Protein AF-A0A6J4QLB3-F1 (afdb_monomer_lite)

Sequence (224 aa):
MISFQRIGSVSNAHVGSDFERAAQEVFASQGLRLVRGFSLPIGIGEKKQGHRFDLGSASAEVIVECKSHKWTTDGYVPSAKMTVWNEAMYYFAMAPEDYRKILFVLRDYSDKKGETLAEYYIRTHDHLVPDEVEIWEYDEDAGEATIWKKAVSENSLKKALEVASRLPEEEQDAVAEWLLAELAAEEDWERRFAGTQDALSVLAREASEEHQRGETKELKPESL

Organism: NCBI:txid349277

Radius of gyration: 26.47 Å; chains: 1; bounding box: 52×64×68 Å

Secondary structure (DSSP, 8-state):
------TT-S-HHHHHHHHHHHHHHHHHHTT---EEEEEEEE-STT--EEEEEEEEETTTTEEEEEE-----TTS---HHHHHHHHHHHHHHHHS-TTSEEEEEEE--EETTTTEEHHHHHHHHHGGGS-TTEEEEEEETTTTEEEEEE------HHHHHHHHHTTS-HHHHHHHHHHHHHHHHHHHHHHHHHHTTHHHHHHHHHHHHHHHHTT------GGG-

Foldseek 3Di:
DDDDAPPPDPGPVVVQLVQLVLVQVQCVVVVHHKDAQDWDFFDDPPDTDTDTARIDDPVQLEGEHEEADEQDPVRDQPVVSLVVVLVLLVRVVRGDPSHQAEYEYEFYDDPVVRGTNVRVSCVVPVVSHQLRYWYWYAYPVVSHIDTPDHRPPCPVVVVVVVVLVPDPPVSNVVVVVVVVVVVVVVVVVVVVVVVCPVVVVVVVVVVVVCVVVVVDDDDDVVVD

pLDDT: mean 86.91, std 13.16, range [32.31, 98.69]

Structure (mmCIF, N/CA/C/O backbone):
data_AF-A0A6J4QLB3-F1
#
_entry.id   AF-A0A6J4QLB3-F1
#
loop_
_atom_site.group_PDB
_atom_site.id
_atom_site.type_symbol
_atom_site.label_atom_id
_atom_site.label_alt_id
_atom_site.label_comp_id
_atom_site.label_asym_id
_atom_site.label_entity_id
_atom_site.label_seq_id
_atom_site.pdbx_PDB_ins_code
_atom_site.Cartn_x
_atom_site.Cartn_y
_atom_site.Cartn_z
_atom_site.occupancy
_atom_site.B_iso_or_equiv
_atom_site.auth_seq_id
_atom_site.auth_comp_id
_atom_site.auth_asym_id
_atom_site.auth_atom_id
_atom_site.pdbx_PDB_model_num
ATOM 1 N N . MET A 1 1 ? 2.803 12.881 -29.808 1.00 32.84 1 MET A N 1
ATOM 2 C CA . MET A 1 1 ? 2.869 12.507 -28.380 1.00 32.84 1 MET A CA 1
ATOM 3 C C . MET A 1 1 ? 3.852 11.349 -28.294 1.00 32.84 1 MET A C 1
ATOM 5 O O . MET A 1 1 ? 3.571 10.314 -28.879 1.00 32.84 1 MET A O 1
ATOM 9 N N . ILE A 1 2 ? 5.055 11.562 -27.757 1.00 32.31 2 ILE A N 1
ATOM 10 C CA . ILE A 1 2 ? 6.106 10.531 -27.778 1.00 32.31 2 ILE A CA 1
ATOM 11 C C . ILE A 1 2 ? 5.799 9.536 -26.654 1.00 32.31 2 ILE A C 1
ATOM 13 O O . ILE A 1 2 ? 5.791 9.911 -25.483 1.00 32.31 2 ILE A O 1
ATOM 17 N N . SER A 1 3 ? 5.475 8.293 -27.011 1.00 39.28 3 SER A N 1
ATOM 18 C CA . SER A 1 3 ? 5.252 7.211 -26.053 1.00 39.28 3 SER A CA 1
ATOM 19 C C . SER A 1 3 ? 6.599 6.700 -25.547 1.00 39.28 3 SER A C 1
ATOM 21 O O . SER A 1 3 ? 7.369 6.114 -26.305 1.00 39.28 3 SER A O 1
ATOM 23 N N . PHE A 1 4 ? 6.887 6.904 -24.266 1.00 54.09 4 PHE A N 1
ATOM 24 C CA . PHE A 1 4 ? 8.047 6.302 -23.615 1.00 54.09 4 PHE A CA 1
ATOM 25 C C . PHE A 1 4 ? 7.702 4.853 -23.242 1.00 54.09 4 PHE A C 1
ATOM 27 O O . PHE A 1 4 ? 6.869 4.628 -22.364 1.00 54.09 4 PHE A O 1
ATOM 34 N N . GLN A 1 5 ? 8.287 3.881 -23.945 1.00 49.66 5 GLN A N 1
ATOM 35 C CA . GLN A 1 5 ? 8.106 2.439 -23.728 1.00 49.66 5 GLN A CA 1
ATOM 36 C C . GLN A 1 5 ? 9.361 1.843 -23.078 1.00 49.66 5 GLN A C 1
ATOM 38 O O . GLN A 1 5 ? 10.472 2.254 -23.413 1.00 49.66 5 GLN A O 1
ATOM 43 N N . ARG A 1 6 ? 9.208 0.877 -22.158 1.00 58.84 6 ARG A N 1
ATOM 44 C CA . ARG A 1 6 ? 10.363 0.150 -21.597 1.00 58.84 6 ARG A CA 1
ATOM 45 C C . ARG A 1 6 ? 11.097 -0.613 -22.706 1.00 58.84 6 ARG A C 1
ATOM 47 O O . ARG A 1 6 ? 10.468 -1.351 -23.470 1.00 58.84 6 ARG A O 1
ATOM 54 N N . ILE A 1 7 ? 12.421 -0.470 -22.758 1.00 53.91 7 ILE A N 1
ATOM 55 C CA . ILE A 1 7 ? 13.292 -1.192 -23.696 1.00 53.91 7 ILE A CA 1
ATOM 56 C C . ILE A 1 7 ? 13.102 -2.703 -23.477 1.00 53.91 7 ILE A C 1
ATOM 58 O O . ILE A 1 7 ? 13.214 -3.178 -22.353 1.00 53.91 7 ILE A O 1
ATOM 62 N N . GLY A 1 8 ? 12.761 -3.441 -24.539 1.00 56.56 8 GLY A N 1
ATOM 63 C CA . GLY A 1 8 ? 12.545 -4.896 -24.496 1.00 56.56 8 GLY A CA 1
ATOM 64 C C . GLY A 1 8 ? 11.139 -5.362 -24.088 1.00 56.56 8 GLY A C 1
ATOM 65 O O . GLY A 1 8 ? 10.877 -6.560 -24.113 1.00 56.56 8 GLY A O 1
ATOM 66 N N . SER A 1 9 ? 10.215 -4.454 -23.755 1.00 59.09 9 SER A N 1
ATOM 67 C CA . SER A 1 9 ? 8.828 -4.813 -23.413 1.00 59.09 9 SER A CA 1
ATOM 68 C C . SER A 1 9 ? 7.899 -4.819 -24.631 1.00 59.09 9 SER A C 1
ATOM 70 O O . SER A 1 9 ? 8.044 -3.983 -25.523 1.00 59.09 9 SER A O 1
ATOM 72 N N . VAL A 1 10 ? 6.890 -5.701 -24.640 1.00 64.56 10 VAL A N 1
ATOM 73 C CA . VAL A 1 10 ? 5.854 -5.731 -25.695 1.00 64.56 10 VAL A CA 1
ATOM 74 C C . VAL A 1 10 ? 4.999 -4.455 -25.662 1.00 64.56 10 VAL A C 1
ATOM 76 O O . VAL A 1 10 ? 4.723 -3.866 -26.704 1.00 64.56 10 VAL A O 1
ATOM 79 N N . SER A 1 11 ? 4.613 -3.993 -24.466 1.00 72.44 11 SER A N 1
ATOM 80 C CA . SER A 1 11 ? 3.994 -2.681 -24.224 1.00 72.44 11 SER A CA 1
ATOM 81 C C . SER A 1 11 ? 4.036 -2.318 -22.733 1.00 72.44 11 SER A C 1
ATOM 83 O O . SER A 1 11 ? 4.166 -3.195 -21.880 1.00 72.44 11 SER A O 1
ATOM 85 N N . ASN A 1 12 ? 3.845 -1.039 -22.394 1.00 70.62 12 ASN A N 1
ATOM 86 C CA . ASN A 1 12 ? 3.735 -0.610 -20.992 1.00 70.62 12 ASN A CA 1
ATOM 87 C C . ASN A 1 12 ? 2.527 -1.233 -20.269 1.00 70.62 12 ASN A C 1
ATOM 89 O O . ASN A 1 12 ? 2.597 -1.473 -19.069 1.00 70.62 12 ASN A O 1
ATOM 93 N N . ALA A 1 13 ? 1.435 -1.511 -20.991 1.00 73.06 13 ALA A N 1
ATOM 94 C CA . ALA A 1 13 ? 0.261 -2.175 -20.426 1.00 73.06 13 ALA A CA 1
ATOM 95 C C . ALA A 1 13 ? 0.552 -3.642 -20.073 1.00 73.06 13 ALA A C 1
ATOM 97 O O . ALA A 1 13 ? 0.076 -4.140 -19.059 1.00 73.06 13 ALA A O 1
ATOM 98 N N . HIS A 1 14 ? 1.375 -4.320 -20.880 1.00 79.69 14 HIS A N 1
ATOM 99 C CA . HIS A 1 14 ? 1.811 -5.687 -20.598 1.00 79.69 14 HIS A CA 1
ATOM 100 C C . HIS A 1 14 ? 2.676 -5.740 -19.335 1.00 79.69 14 HIS A C 1
ATOM 102 O O . HIS A 1 14 ? 2.414 -6.533 -18.442 1.00 79.69 14 HIS A O 1
ATOM 108 N N . VAL A 1 15 ? 3.639 -4.819 -19.225 1.00 83.81 15 VAL A N 1
ATOM 109 C CA . VAL A 1 15 ? 4.490 -4.680 -18.033 1.00 83.81 15 VAL A CA 1
ATOM 110 C C . VAL A 1 15 ? 3.653 -4.441 -16.776 1.00 83.81 15 VAL A C 1
ATOM 112 O O . VAL A 1 15 ? 3.892 -5.084 -15.760 1.00 83.81 15 VAL A O 1
ATOM 115 N N . GLY A 1 16 ? 2.661 -3.547 -16.848 1.00 87.06 16 GLY A N 1
ATOM 116 C CA . GLY A 1 16 ? 1.745 -3.303 -15.732 1.00 87.06 16 GLY A CA 1
ATOM 117 C C . GLY A 1 16 ? 0.974 -4.563 -15.338 1.00 87.06 16 GLY A C 1
ATOM 118 O O . GLY A 1 16 ? 0.987 -4.951 -14.177 1.00 87.06 16 GLY A O 1
ATOM 119 N N . SER A 1 17 ? 0.402 -5.269 -16.317 1.00 91.25 17 SER A N 1
ATOM 120 C CA . SER A 1 17 ? -0.348 -6.501 -16.057 1.00 91.25 17 SER A CA 1
ATOM 121 C C . SER A 1 17 ? 0.505 -7.631 -15.469 1.00 91.25 17 SER A C 1
ATOM 123 O O . SER A 1 17 ? -0.030 -8.466 -14.739 1.00 91.25 17 SER A O 1
ATOM 125 N N . ASP A 1 18 ? 1.784 -7.722 -15.826 1.00 93.25 18 ASP A N 1
ATOM 126 C CA . ASP A 1 18 ? 2.699 -8.711 -15.252 1.00 93.25 18 ASP A CA 1
ATOM 127 C C . ASP A 1 18 ? 3.068 -8.348 -13.816 1.00 93.25 18 ASP A C 1
ATOM 129 O O . ASP A 1 18 ? 3.081 -9.213 -12.942 1.00 93.25 18 ASP A O 1
ATOM 133 N N . PHE A 1 19 ? 3.277 -7.059 -13.558 1.00 95.75 19 PHE A N 1
ATOM 134 C CA . PHE A 1 19 ? 3.544 -6.547 -12.223 1.00 95.75 19 PHE A CA 1
ATOM 135 C C . PHE A 1 19 ? 2.345 -6.732 -11.278 1.00 95.75 19 PHE A C 1
ATOM 137 O O . PHE A 1 19 ? 2.520 -7.160 -10.141 1.00 95.75 19 PHE A O 1
ATOM 144 N N . GLU A 1 20 ? 1.116 -6.506 -11.753 1.00 97.00 20 GLU A N 1
ATOM 145 C CA . GLU A 1 20 ? -0.111 -6.820 -11.002 1.00 97.00 20 GLU A CA 1
ATOM 146 C C . GLU A 1 20 ? -0.196 -8.306 -10.622 1.00 97.00 20 GLU A C 1
ATOM 148 O O . GLU A 1 20 ? -0.655 -8.647 -9.533 1.00 97.00 20 GLU A O 1
ATOM 153 N N . ARG A 1 21 ? 0.244 -9.205 -11.512 1.00 96.31 21 ARG A N 1
ATOM 154 C CA . ARG A 1 21 ? 0.266 -10.648 -11.242 1.00 96.31 21 ARG A CA 1
ATOM 155 C C . ARG A 1 21 ? 1.313 -11.000 -10.187 1.00 96.31 21 ARG A C 1
ATOM 157 O O . ARG A 1 21 ? 0.990 -11.740 -9.265 1.00 96.31 21 ARG A O 1
ATOM 164 N N . ALA A 1 22 ? 2.511 -10.427 -10.276 1.00 96.19 22 ALA A N 1
ATOM 165 C CA . ALA A 1 22 ? 3.541 -10.604 -9.253 1.00 96.19 22 ALA A CA 1
ATOM 166 C C . ALA A 1 22 ? 3.054 -10.113 -7.878 1.00 96.19 22 ALA A C 1
ATOM 168 O O . ALA A 1 22 ? 3.160 -10.831 -6.886 1.00 96.19 22 ALA A O 1
ATOM 169 N N . ALA A 1 23 ? 2.423 -8.936 -7.823 1.00 97.56 23 ALA A N 1
ATOM 170 C CA . ALA A 1 23 ? 1.812 -8.423 -6.600 1.00 97.56 23 ALA A CA 1
ATOM 171 C C . ALA A 1 23 ? 0.743 -9.384 -6.049 1.00 97.56 23 ALA A C 1
ATOM 173 O O . ALA A 1 23 ? 0.734 -9.694 -4.858 1.00 97.56 23 ALA A O 1
ATOM 174 N N . GLN A 1 24 ? -0.128 -9.914 -6.912 1.00 97.44 24 GLN A N 1
ATOM 175 C CA . GLN A 1 24 ? -1.142 -10.896 -6.524 1.00 97.44 24 GLN A CA 1
ATOM 176 C C . GLN A 1 24 ? -0.522 -12.165 -5.917 1.00 97.44 24 GLN A C 1
ATOM 178 O O . GLN A 1 24 ? -1.029 -12.666 -4.914 1.00 97.44 24 GLN A O 1
ATOM 183 N N . GLU A 1 25 ? 0.566 -12.673 -6.497 1.00 96.56 25 GLU A N 1
ATOM 184 C CA . GLU A 1 25 ? 1.302 -13.840 -5.994 1.00 96.56 25 GLU A CA 1
ATOM 185 C C . GLU A 1 25 ? 1.952 -13.562 -4.632 1.00 96.56 25 GLU A C 1
ATOM 187 O O . GLU A 1 25 ? 1.860 -14.399 -3.731 1.00 96.56 25 GLU A O 1
ATOM 192 N N . VAL A 1 26 ? 2.523 -12.368 -4.443 1.00 96.62 26 VAL A N 1
ATOM 193 C CA . VAL A 1 26 ? 3.084 -11.922 -3.157 1.00 96.62 26 VAL A CA 1
ATOM 194 C C . VAL A 1 26 ? 2.017 -11.873 -2.064 1.00 96.62 26 VAL A C 1
ATOM 196 O O . VAL A 1 26 ? 2.245 -12.366 -0.963 1.00 96.62 26 VAL A O 1
ATOM 199 N N . PHE A 1 27 ? 0.836 -11.314 -2.332 1.00 96.88 27 PHE A N 1
ATOM 200 C CA . PHE A 1 27 ? -0.237 -11.309 -1.331 1.00 96.88 27 PHE A CA 1
ATOM 201 C C . PHE A 1 27 ? -0.784 -12.719 -1.079 1.00 96.88 27 PHE A C 1
ATOM 203 O O . PHE A 1 27 ? -1.034 -13.092 0.069 1.00 96.88 27 PHE A O 1
ATOM 210 N N . ALA A 1 28 ? -0.908 -13.537 -2.128 1.00 95.56 28 ALA A N 1
ATOM 211 C CA . ALA A 1 28 ? -1.384 -14.909 -2.004 1.00 95.56 28 ALA A CA 1
ATOM 212 C C . ALA A 1 28 ? -0.444 -15.783 -1.158 1.00 95.56 28 ALA A C 1
ATOM 214 O O . ALA A 1 28 ? -0.934 -16.594 -0.368 1.00 95.56 28 ALA A O 1
ATOM 215 N N . SER A 1 29 ? 0.878 -15.606 -1.273 1.00 93.81 29 SER A N 1
ATOM 216 C CA . SER A 1 29 ? 1.862 -16.328 -0.450 1.00 93.81 29 SER A CA 1
ATOM 217 C C . SER A 1 29 ? 1.778 -15.954 1.035 1.00 93.81 29 SER A C 1
ATOM 219 O O . SER A 1 29 ? 2.085 -16.777 1.894 1.00 93.81 29 SER A O 1
ATOM 221 N N . GLN A 1 30 ? 1.260 -14.763 1.343 1.00 92.31 30 GLN A N 1
ATOM 222 C CA . GLN A 1 30 ? 0.961 -14.294 2.700 1.00 92.31 30 GLN A CA 1
ATOM 223 C C . GLN A 1 30 ? -0.451 -14.679 3.178 1.00 92.31 30 GLN A C 1
ATOM 225 O O . GLN A 1 30 ? -0.915 -14.204 4.212 1.00 92.31 30 GLN A O 1
ATOM 230 N N . GLY A 1 31 ? -1.162 -15.529 2.430 1.00 93.31 31 GLY A N 1
ATOM 231 C CA . GLY A 1 31 ? -2.517 -15.975 2.761 1.00 93.31 31 GLY A CA 1
ATOM 232 C C . GLY A 1 31 ? -3.624 -14.987 2.381 1.00 93.31 31 GLY A C 1
ATOM 233 O O . GLY A 1 31 ? -4.799 -15.279 2.607 1.00 93.31 31 GLY A O 1
ATOM 234 N N . LEU A 1 32 ? -3.290 -13.855 1.754 1.00 94.50 32 LEU A N 1
ATOM 235 C CA . LEU A 1 32 ? -4.247 -12.836 1.338 1.00 94.50 32 LEU A CA 1
ATOM 236 C C . LEU A 1 32 ? -4.595 -12.994 -0.148 1.00 94.50 32 LEU A C 1
ATOM 238 O O . LEU A 1 32 ? -3.872 -12.564 -1.044 1.00 94.50 32 LEU A O 1
ATOM 242 N N . ARG A 1 33 ? -5.741 -13.615 -0.432 1.00 95.81 33 ARG A N 1
ATOM 243 C CA . ARG A 1 33 ? -6.214 -13.802 -1.811 1.00 95.81 33 ARG A CA 1
ATOM 244 C C . ARG A 1 33 ? -6.905 -12.539 -2.320 1.00 95.81 33 ARG A C 1
ATOM 246 O O . ARG A 1 33 ? -8.031 -12.248 -1.923 1.00 95.81 33 ARG A O 1
ATOM 253 N N . LEU A 1 34 ? -6.244 -11.829 -3.229 1.00 97.69 34 LEU A N 1
ATOM 254 C CA . LEU A 1 34 ? -6.789 -10.651 -3.908 1.00 97.69 34 LEU A CA 1
ATOM 255 C C . LEU A 1 34 ? -7.182 -10.980 -5.351 1.00 97.69 34 LEU A C 1
ATOM 257 O O . LEU A 1 34 ? -6.550 -11.816 -5.999 1.00 97.69 34 LEU A O 1
ATOM 261 N N . VAL A 1 35 ? -8.211 -10.314 -5.872 1.00 97.75 35 VAL A N 1
ATOM 262 C CA . VAL A 1 35 ? -8.633 -10.405 -7.278 1.00 97.75 35 VAL A CA 1
ATOM 263 C C . VAL A 1 35 ? -8.167 -9.179 -8.058 1.00 97.75 35 VAL A C 1
ATOM 265 O O . VAL A 1 35 ? -8.129 -8.079 -7.515 1.00 97.75 35 VAL A O 1
ATOM 268 N N . ARG A 1 36 ? -7.834 -9.365 -9.340 1.00 97.62 36 ARG A N 1
ATOM 269 C CA . ARG A 1 36 ? -7.448 -8.271 -10.242 1.00 97.62 36 ARG A CA 1
ATOM 270 C C . ARG A 1 36 ? -8.644 -7.441 -10.689 1.00 97.62 36 ARG A C 1
ATOM 272 O O . ARG A 1 36 ? -9.720 -7.987 -10.929 1.00 97.62 36 ARG A O 1
ATOM 279 N N . GLY A 1 37 ? -8.429 -6.140 -10.868 1.00 96.69 37 GLY A N 1
ATOM 280 C CA . GLY A 1 37 ? -9.451 -5.216 -11.354 1.00 96.69 37 GLY A CA 1
ATOM 281 C C . GLY A 1 37 ? -10.653 -5.116 -10.414 1.00 96.69 37 GLY A C 1
ATOM 282 O O . GLY A 1 37 ? -11.797 -5.079 -10.880 1.00 96.69 37 GLY A O 1
ATOM 283 N N . PHE A 1 38 ? -10.399 -5.116 -9.105 1.00 98.06 38 PHE A N 1
ATOM 284 C CA . PHE A 1 38 ? -11.428 -5.049 -8.074 1.00 98.06 38 PHE A CA 1
ATOM 285 C C . PHE A 1 38 ? -12.149 -3.701 -8.130 1.00 98.06 38 PHE A C 1
ATOM 287 O O . PHE A 1 38 ? -11.521 -2.645 -8.056 1.00 98.06 38 PHE A O 1
ATOM 294 N N . SER A 1 39 ? -13.475 -3.728 -8.282 1.00 97.94 39 SER A N 1
ATOM 295 C CA . SER A 1 39 ? -14.263 -2.501 -8.356 1.00 97.94 39 SER A CA 1
ATOM 296 C C . SER A 1 39 ? -14.875 -2.152 -7.008 1.00 97.94 39 SER A C 1
ATOM 298 O O . SER A 1 39 ? -15.581 -2.971 -6.425 1.00 97.94 39 SER A O 1
ATOM 300 N N . LEU A 1 40 ? -14.646 -0.918 -6.560 1.00 97.44 40 LEU A N 1
ATOM 301 C CA . LEU A 1 40 ? -15.196 -0.379 -5.323 1.00 97.44 40 LEU A CA 1
ATOM 302 C C . LEU A 1 40 ? -15.860 0.981 -5.598 1.00 97.44 40 LEU A C 1
ATOM 304 O O . LEU A 1 40 ? -15.247 1.832 -6.250 1.00 97.44 40 LEU A O 1
ATOM 308 N N . PRO A 1 41 ? -17.104 1.216 -5.143 1.00 97.38 41 PRO A N 1
ATOM 309 C CA . PRO A 1 41 ? -17.734 2.526 -5.248 1.00 97.38 41 PRO A CA 1
ATOM 310 C C . PRO A 1 41 ? -17.034 3.540 -4.335 1.00 97.38 41 PRO A C 1
ATOM 312 O O . PRO A 1 41 ? -17.116 3.437 -3.114 1.00 97.38 41 PRO A O 1
ATOM 315 N N . ILE A 1 42 ? -16.390 4.547 -4.921 1.00 97.25 42 ILE A N 1
ATOM 316 C CA . ILE A 1 42 ? -15.728 5.640 -4.196 1.00 97.25 42 ILE A CA 1
ATOM 317 C C . ILE A 1 42 ? -16.253 6.994 -4.678 1.00 97.25 42 ILE A C 1
ATOM 319 O O . ILE A 1 42 ? -16.877 7.097 -5.736 1.00 97.25 42 ILE A O 1
ATOM 323 N N . GLY A 1 43 ? -16.036 8.047 -3.895 1.00 93.12 43 GLY A N 1
ATOM 324 C CA . GLY A 1 43 ? -16.417 9.407 -4.278 1.00 93.12 43 GLY A CA 1
ATOM 325 C C . GLY A 1 43 ? -16.649 10.323 -3.085 1.00 93.12 43 GLY A C 1
ATOM 326 O O . GLY A 1 43 ? -16.789 9.864 -1.951 1.00 93.12 43 GLY A O 1
ATOM 327 N N . ILE A 1 44 ? -16.721 11.626 -3.350 1.00 90.69 44 ILE A N 1
ATOM 328 C CA . ILE A 1 44 ? -16.952 12.656 -2.331 1.00 90.69 44 ILE A CA 1
ATOM 329 C C . ILE A 1 44 ? -18.462 12.842 -2.123 1.00 90.69 44 ILE A C 1
ATOM 331 O O . ILE A 1 44 ? -19.208 13.081 -3.075 1.00 90.69 44 ILE A O 1
ATOM 335 N N . GLY A 1 45 ? -18.916 12.752 -0.870 1.00 88.69 45 GLY A N 1
ATOM 336 C CA . GLY A 1 45 ? -20.336 12.854 -0.515 1.00 88.69 45 GLY A CA 1
ATOM 337 C C . GLY A 1 45 ? -21.152 11.631 -0.949 1.00 88.69 45 GLY A C 1
ATOM 338 O O . GLY A 1 45 ? -20.648 10.507 -0.947 1.00 88.69 45 GLY A O 1
ATOM 339 N N . GLU A 1 46 ? -22.420 11.847 -1.308 1.00 92.00 46 GLU A N 1
ATOM 340 C CA . GLU A 1 46 ? -23.379 10.774 -1.628 1.00 92.00 46 GLU A CA 1
ATOM 341 C C . GLU A 1 46 ? -23.146 10.122 -2.998 1.00 92.00 46 GLU A C 1
ATOM 343 O O . GLU A 1 46 ? -23.475 8.954 -3.202 1.00 92.00 46 GLU A O 1
ATOM 348 N N . LYS A 1 47 ? -22.578 10.858 -3.962 1.00 94.44 47 LYS A N 1
ATOM 349 C CA . LYS A 1 47 ? -22.348 10.334 -5.312 1.00 94.44 47 LYS A CA 1
ATOM 350 C C . LYS A 1 47 ? -21.103 9.457 -5.319 1.00 94.44 47 LYS A C 1
ATOM 352 O O . LYS A 1 47 ? -19.989 9.957 -5.172 1.00 94.44 47 LYS A O 1
ATOM 357 N N . LYS A 1 48 ? -21.301 8.158 -5.536 1.00 95.62 48 LYS A N 1
ATOM 358 C CA . LYS A 1 48 ? -20.220 7.183 -5.700 1.00 95.62 48 LYS A CA 1
ATOM 359 C C . LYS A 1 48 ? -20.149 6.696 -7.142 1.00 95.62 48 LYS A C 1
ATOM 361 O O . LYS A 1 48 ? -21.177 6.506 -7.793 1.00 95.62 48 LYS A O 1
ATOM 366 N N . GLN A 1 49 ? -18.937 6.463 -7.623 1.00 95.75 49 GLN A N 1
ATOM 367 C CA . GLN A 1 49 ? -18.664 5.808 -8.895 1.00 95.75 49 GLN A CA 1
ATOM 368 C C . GLN A 1 49 ? -17.734 4.622 -8.649 1.00 95.75 49 GLN A C 1
ATOM 370 O O . GLN A 1 49 ? -16.860 4.679 -7.788 1.00 95.75 49 GLN A O 1
ATOM 375 N N . GLY A 1 50 ? -17.933 3.535 -9.398 1.00 97.00 50 GLY A N 1
ATOM 376 C CA . GLY A 1 50 ? -17.021 2.399 -9.353 1.00 97.00 50 GLY A CA 1
ATOM 377 C C . GLY A 1 50 ? -15.639 2.817 -9.843 1.00 97.00 50 GLY A C 1
ATOM 378 O O . GLY A 1 50 ? -15.469 3.096 -11.030 1.00 97.00 50 GLY A O 1
ATOM 379 N N . HIS A 1 51 ? -14.669 2.841 -8.935 1.00 98.00 51 HIS A N 1
ATOM 380 C CA . HIS A 1 51 ? -13.251 2.860 -9.276 1.00 98.00 51 HIS A CA 1
ATOM 381 C C . HIS A 1 51 ? -12.751 1.427 -9.369 1.00 98.00 51 HIS A C 1
ATOM 383 O O . HIS A 1 51 ? -13.282 0.541 -8.695 1.00 98.00 51 HIS A O 1
ATOM 389 N N . ARG A 1 52 ? -11.772 1.181 -10.237 1.00 98.12 52 ARG A N 1
ATOM 390 C CA . ARG A 1 52 ? -11.174 -0.140 -10.415 1.00 98.12 52 ARG A CA 1
ATOM 391 C C . ARG A 1 52 ? -9.756 -0.103 -9.868 1.00 98.12 52 ARG A C 1
ATOM 393 O O . ARG A 1 52 ? -8.864 0.375 -10.557 1.00 98.12 52 ARG A O 1
ATOM 400 N N . PHE A 1 53 ? -9.591 -0.633 -8.664 1.00 98.50 53 PHE A N 1
ATOM 401 C CA . PHE A 1 53 ? -8.287 -0.887 -8.072 1.00 98.50 53 PHE A CA 1
ATOM 402 C C . PHE A 1 53 ? -7.609 -2.059 -8.792 1.00 98.50 53 PHE A C 1
ATOM 404 O O . PHE A 1 53 ? -8.279 -2.993 -9.255 1.00 98.50 53 PHE A O 1
ATOM 411 N N . ASP A 1 54 ? -6.281 -2.012 -8.884 1.00 98.44 54 ASP A N 1
ATOM 412 C CA . ASP A 1 54 ? -5.483 -3.023 -9.582 1.00 98.44 54 ASP A CA 1
ATOM 413 C C . ASP A 1 54 ? -5.666 -4.407 -8.939 1.00 98.44 54 ASP A C 1
ATOM 415 O O . ASP A 1 54 ? -5.917 -5.388 -9.647 1.00 98.44 54 ASP A O 1
ATOM 419 N N . LEU A 1 55 ? -5.659 -4.473 -7.600 1.00 98.62 55 LEU A N 1
ATOM 420 C CA . LEU A 1 55 ? -6.051 -5.653 -6.823 1.00 98.62 55 LEU A CA 1
ATOM 421 C C . LEU A 1 55 ? -7.008 -5.278 -5.685 1.00 98.62 55 LEU A C 1
ATOM 423 O O . LEU A 1 55 ? -6.990 -4.159 -5.177 1.00 98.62 55 LEU A O 1
ATOM 427 N N . GLY A 1 56 ? -7.810 -6.236 -5.225 1.00 98.06 56 GLY A N 1
ATOM 428 C CA . GLY A 1 56 ? -8.575 -6.060 -3.994 1.00 98.06 56 GLY A CA 1
ATOM 429 C C . GLY A 1 56 ? -9.362 -7.286 -3.553 1.00 98.06 56 GLY A C 1
ATOM 430 O O . GLY A 1 56 ? -9.372 -8.320 -4.222 1.00 98.06 56 GLY A O 1
ATOM 431 N N . SER A 1 57 ? -10.005 -7.179 -2.396 1.00 97.50 57 SER A N 1
ATOM 432 C CA . SER A 1 57 ? -10.883 -8.197 -1.827 1.00 97.50 57 SER A CA 1
ATOM 433 C C . SER A 1 57 ? -11.930 -7.538 -0.940 1.00 97.50 57 SER A C 1
ATOM 435 O O . SER A 1 57 ? -11.583 -6.803 -0.021 1.00 97.50 57 SER A O 1
ATOM 437 N N . ALA A 1 58 ? -13.204 -7.848 -1.187 1.00 94.50 58 ALA A N 1
ATOM 438 C CA . ALA A 1 58 ? -14.294 -7.390 -0.332 1.00 94.50 58 ALA A CA 1
ATOM 439 C C . ALA A 1 58 ? -14.338 -8.146 1.003 1.00 94.50 58 ALA A C 1
ATOM 441 O O . ALA A 1 58 ? -14.703 -7.571 2.013 1.00 94.50 58 ALA A O 1
ATOM 442 N N . SER A 1 59 ? -13.963 -9.432 1.024 1.00 93.94 59 SER A N 1
ATOM 443 C CA . SER A 1 59 ? -14.032 -10.247 2.245 1.00 93.94 59 SER A CA 1
ATOM 444 C C . SER A 1 59 ? -12.901 -9.960 3.225 1.00 93.94 59 SER A C 1
ATOM 446 O O . SER A 1 59 ? -13.039 -10.233 4.408 1.00 93.94 59 SER A O 1
ATOM 448 N N . ALA A 1 60 ? -11.759 -9.502 2.711 1.00 94.06 60 ALA A N 1
ATOM 449 C CA . ALA A 1 60 ? -10.615 -9.108 3.524 1.00 94.06 60 ALA A CA 1
ATOM 450 C C . ALA A 1 60 ? -10.497 -7.583 3.665 1.00 94.06 60 ALA A C 1
ATOM 452 O O . ALA A 1 60 ? -9.540 -7.131 4.279 1.00 94.06 60 ALA A O 1
ATOM 453 N N . GLU A 1 61 ? -11.417 -6.824 3.053 1.00 97.00 61 GLU A N 1
ATOM 454 C CA . GLU A 1 61 ? -11.439 -5.356 3.060 1.00 97.00 61 GLU A CA 1
ATOM 455 C C . GLU A 1 61 ? -10.067 -4.771 2.681 1.00 97.00 61 GLU A C 1
ATOM 457 O O . GLU A 1 61 ? -9.476 -3.976 3.399 1.00 97.00 61 GLU A O 1
ATOM 462 N N . VAL A 1 62 ? -9.510 -5.204 1.542 1.00 98.31 62 VAL A N 1
ATOM 463 C CA . VAL A 1 62 ? -8.207 -4.725 1.044 1.00 98.31 62 VAL A CA 1
ATOM 464 C C . VAL A 1 62 ? -8.341 -4.191 -0.374 1.00 98.31 62 VAL A C 1
ATOM 466 O O . VAL A 1 62 ? -8.962 -4.829 -1.226 1.00 98.31 62 VAL A O 1
ATOM 469 N N . ILE A 1 63 ? -7.706 -3.053 -0.647 1.00 98.62 63 ILE A N 1
ATOM 470 C CA . ILE A 1 63 ? -7.532 -2.475 -1.985 1.00 98.62 63 ILE A CA 1
ATOM 471 C C . ILE A 1 63 ? -6.067 -2.135 -2.239 1.00 98.62 63 ILE A C 1
ATOM 473 O O . ILE A 1 63 ? -5.351 -1.677 -1.346 1.00 98.62 63 ILE A O 1
ATOM 477 N N . VAL A 1 64 ? -5.625 -2.348 -3.478 1.00 98.69 64 VAL A N 1
ATOM 478 C CA . VAL A 1 64 ? -4.236 -2.144 -3.886 1.00 98.69 64 VAL A CA 1
ATOM 479 C C . VAL A 1 64 ? -4.169 -1.420 -5.226 1.00 98.69 64 VAL A C 1
ATOM 481 O O . VAL A 1 64 ? -4.835 -1.809 -6.186 1.00 98.69 64 VAL A O 1
ATOM 484 N N . GLU A 1 65 ? -3.311 -0.406 -5.300 1.00 98.62 65 GLU A N 1
ATOM 485 C CA . GLU A 1 65 ? -2.856 0.203 -6.554 1.00 98.62 65 GLU A CA 1
ATOM 486 C C . GLU A 1 65 ? -1.416 -0.239 -6.818 1.00 98.62 65 GLU A C 1
ATOM 488 O O . GLU A 1 65 ? -0.533 -0.062 -5.978 1.00 98.62 65 GLU A O 1
ATOM 493 N N . CYS A 1 66 ? -1.166 -0.795 -7.997 1.00 98.12 66 CYS A N 1
ATOM 494 C CA . CYS A 1 66 ? 0.129 -1.297 -8.423 1.00 98.12 66 CYS A CA 1
ATOM 495 C C . CYS A 1 66 ? 0.793 -0.292 -9.368 1.00 98.12 66 CYS A C 1
ATOM 497 O O . CYS A 1 66 ? 0.196 0.142 -10.356 1.00 98.12 66 CYS A O 1
ATOM 499 N N . LYS A 1 67 ? 2.050 0.088 -9.111 1.00 96.31 67 LYS A N 1
ATOM 500 C CA . LYS A 1 67 ? 2.790 1.005 -9.995 1.00 96.31 67 LYS A CA 1
ATOM 501 C C . LYS A 1 67 ? 4.237 0.553 -10.198 1.00 96.31 67 LYS A C 1
ATOM 503 O O . LYS A 1 67 ? 5.118 0.800 -9.380 1.00 96.31 67 LYS A O 1
ATOM 508 N N . SER A 1 68 ? 4.512 -0.010 -11.372 1.00 95.50 68 SER A N 1
ATOM 509 C CA . SER A 1 68 ? 5.848 -0.443 -11.793 1.00 95.50 68 SER A CA 1
ATOM 510 C C . SER A 1 68 ? 6.680 0.702 -12.402 1.00 95.50 68 SER A C 1
ATOM 512 O O . SER A 1 68 ? 7.242 0.575 -13.495 1.00 95.50 68 SER A O 1
ATOM 514 N N . HIS A 1 69 ? 6.692 1.888 -11.799 1.00 94.81 69 HIS A N 1
ATOM 515 C CA . HIS A 1 69 ? 7.437 3.029 -12.347 1.00 94.81 69 HIS A CA 1
ATOM 516 C C . HIS A 1 69 ? 8.923 2.960 -11.966 1.00 94.81 69 HIS A C 1
ATOM 518 O O . HIS A 1 69 ? 9.266 2.410 -10.931 1.00 94.81 69 HIS A O 1
ATOM 524 N N . LYS A 1 70 ? 9.791 3.503 -12.827 1.00 94.25 70 LYS A N 1
ATOM 525 C CA . LYS A 1 70 ? 11.246 3.573 -12.632 1.00 94.25 70 LYS A CA 1
ATOM 526 C C . LYS A 1 70 ? 11.723 5.017 -12.774 1.00 94.25 70 LYS A C 1
ATOM 528 O O . LYS A 1 70 ? 11.045 5.824 -13.426 1.00 94.25 70 LYS A O 1
ATOM 533 N N . TRP A 1 71 ? 12.881 5.331 -12.209 1.00 94.56 71 TRP A N 1
ATOM 534 C CA . TRP A 1 71 ? 13.658 6.512 -12.555 1.00 94.56 71 TRP A CA 1
ATOM 535 C C . TRP A 1 71 ? 13.844 6.597 -14.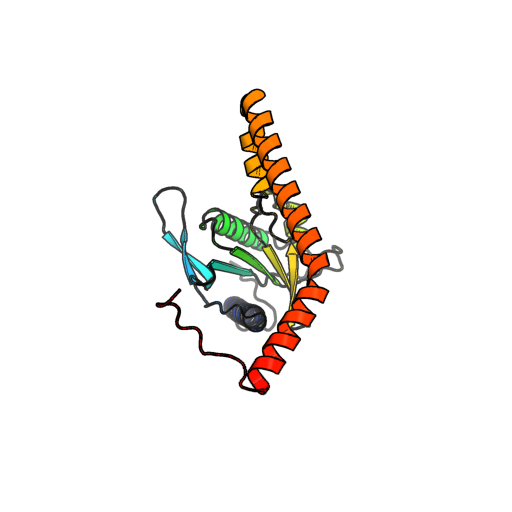073 1.00 94.56 71 TRP A C 1
ATOM 537 O O . TRP A 1 71 ? 13.863 5.596 -14.793 1.00 94.56 71 TRP A O 1
ATOM 547 N N . THR A 1 72 ? 13.958 7.819 -14.589 1.00 91.25 72 THR A N 1
ATOM 548 C CA . THR A 1 72 ? 14.308 7.988 -16.007 1.00 91.25 72 THR A CA 1
ATOM 549 C C . THR A 1 72 ? 15.732 7.492 -16.259 1.00 91.25 72 THR A C 1
ATOM 551 O O . THR A 1 72 ? 16.559 7.485 -15.349 1.00 91.25 72 THR A O 1
ATOM 554 N N . THR A 1 73 ? 16.045 7.131 -17.505 1.00 88.06 73 THR A N 1
ATOM 555 C CA . THR A 1 73 ? 17.380 6.641 -17.900 1.00 88.06 73 THR A CA 1
ATOM 556 C C . THR A 1 73 ? 18.507 7.615 -17.554 1.00 88.06 73 THR A C 1
ATOM 558 O O . THR A 1 73 ? 19.611 7.192 -17.238 1.00 88.06 73 THR A O 1
ATOM 561 N N . ASP A 1 74 ? 18.219 8.918 -17.546 1.00 87.69 74 ASP A N 1
ATOM 562 C CA . ASP A 1 74 ? 19.183 9.976 -17.213 1.00 87.69 74 ASP A CA 1
ATOM 563 C C . ASP A 1 74 ? 19.263 10.272 -15.695 1.00 87.69 74 ASP A C 1
ATOM 565 O O . ASP A 1 74 ? 19.987 11.171 -15.233 1.00 87.69 74 ASP A O 1
ATOM 569 N N . GLY A 1 75 ? 18.495 9.531 -14.890 1.00 84.69 75 GLY A N 1
ATOM 570 C CA . GLY A 1 75 ? 18.402 9.683 -13.438 1.00 84.69 75 GLY A CA 1
ATOM 571 C C . GLY A 1 75 ? 17.633 10.932 -12.993 1.00 84.69 75 GLY A C 1
ATOM 572 O O . GLY A 1 75 ? 17.833 11.419 -11.876 1.00 84.69 75 GLY A O 1
ATOM 573 N N . TYR A 1 76 ? 16.787 11.493 -13.863 1.00 89.19 76 TYR A N 1
ATOM 574 C CA . TYR A 1 76 ? 15.808 12.517 -13.495 1.00 89.19 76 TYR A CA 1
ATOM 575 C C . TYR A 1 76 ? 14.538 11.896 -12.918 1.00 89.19 76 TYR A C 1
ATOM 577 O O . TYR A 1 76 ? 14.189 10.746 -13.205 1.00 89.19 76 TYR A O 1
ATOM 585 N N . VAL A 1 77 ? 13.827 12.706 -12.134 1.00 89.38 77 VAL A N 1
ATOM 586 C CA . VAL A 1 77 ? 12.543 12.348 -11.535 1.00 89.38 77 VAL A CA 1
ATOM 587 C C . VAL A 1 77 ? 11.505 12.136 -12.642 1.00 89.38 77 VAL A C 1
ATOM 589 O O . VAL A 1 77 ? 11.308 13.032 -13.470 1.00 89.38 77 VAL A O 1
ATOM 592 N N . PRO A 1 78 ? 10.785 11.006 -12.650 1.00 91.38 78 PRO A N 1
ATOM 593 C CA . PRO A 1 78 ? 9.687 10.777 -13.578 1.00 91.38 78 PRO A CA 1
ATOM 594 C C . PRO A 1 78 ? 8.427 11.534 -13.109 1.00 91.38 78 PRO A C 1
ATOM 596 O O . PRO A 1 78 ? 7.470 10.929 -12.634 1.00 91.38 78 PRO A O 1
ATOM 599 N N . SER A 1 79 ? 8.402 12.866 -13.229 1.00 90.12 79 SER A N 1
ATOM 600 C CA . SER A 1 79 ? 7.356 13.734 -12.644 1.00 90.12 79 SER A CA 1
ATOM 601 C C . SER A 1 79 ? 5.925 13.338 -13.026 1.00 90.12 79 SER A C 1
ATOM 603 O O . SER A 1 79 ? 5.065 13.230 -12.158 1.00 90.12 79 SER A O 1
ATOM 605 N N . ALA A 1 80 ? 5.686 13.010 -14.299 1.00 88.19 80 ALA A N 1
ATOM 606 C CA . ALA A 1 80 ? 4.382 12.534 -14.764 1.00 88.19 80 ALA A CA 1
ATOM 607 C C . ALA A 1 80 ? 3.929 11.240 -14.061 1.00 88.19 80 ALA A C 1
ATOM 609 O O . ALA A 1 80 ? 2.737 10.984 -13.942 1.00 88.19 80 ALA A O 1
ATOM 610 N N . LYS A 1 81 ? 4.869 10.406 -13.599 1.00 92.38 81 LYS A N 1
ATOM 611 C CA . LYS A 1 81 ? 4.575 9.177 -12.852 1.00 92.38 81 LYS A CA 1
ATOM 612 C C . LYS A 1 81 ? 4.269 9.454 -11.387 1.00 92.38 81 LYS A C 1
ATOM 614 O O . LYS A 1 81 ? 3.412 8.778 -10.832 1.00 92.38 81 LYS A O 1
ATOM 619 N N . MET A 1 82 ? 4.893 10.474 -10.802 1.00 94.88 82 MET A N 1
ATOM 620 C CA . MET A 1 82 ? 4.556 10.948 -9.455 1.00 94.88 82 MET A CA 1
ATOM 621 C C . MET A 1 82 ? 3.130 11.504 -9.406 1.00 94.88 82 MET A C 1
ATOM 623 O O . MET A 1 82 ? 2.411 11.253 -8.448 1.00 94.88 82 MET A O 1
ATOM 627 N N . THR A 1 83 ? 2.661 12.154 -10.479 1.00 94.50 83 THR A N 1
ATOM 628 C CA . THR A 1 83 ? 1.251 12.572 -10.589 1.00 94.50 83 THR A CA 1
ATOM 629 C C . THR A 1 83 ? 0.284 11.388 -10.524 1.00 94.50 83 THR A C 1
ATOM 631 O O . THR A 1 83 ? -0.740 11.491 -9.861 1.00 94.50 83 THR A O 1
ATOM 634 N N . VAL A 1 84 ? 0.621 10.253 -11.144 1.00 95.44 84 VAL A N 1
ATOM 635 C CA . VAL A 1 84 ? -0.201 9.029 -11.067 1.00 95.44 84 VAL A CA 1
ATOM 636 C C . VAL A 1 84 ? -0.221 8.458 -9.644 1.00 95.44 84 VAL A C 1
ATOM 638 O O . VAL A 1 84 ? -1.222 7.894 -9.218 1.00 95.44 84 VAL A O 1
ATOM 641 N N . TRP A 1 85 ? 0.868 8.600 -8.886 1.00 97.75 85 TRP A N 1
ATOM 642 C CA . TRP A 1 85 ? 0.893 8.172 -7.484 1.00 97.75 85 TRP A CA 1
ATOM 643 C C . TRP A 1 85 ? 0.041 9.096 -6.608 1.00 97.75 85 TRP A C 1
ATOM 645 O O . TRP A 1 85 ? -0.732 8.604 -5.793 1.00 97.75 85 TRP A O 1
ATOM 655 N N . ASN A 1 86 ? 0.082 10.412 -6.848 1.00 97.62 86 ASN A N 1
ATOM 656 C CA . ASN A 1 86 ? -0.821 11.363 -6.187 1.00 97.62 86 ASN A CA 1
ATOM 657 C C . ASN A 1 86 ? -2.290 11.037 -6.484 1.00 97.62 86 ASN A C 1
ATOM 659 O O . ASN A 1 86 ? -3.131 11.090 -5.596 1.00 97.62 86 ASN A O 1
ATOM 663 N N . GLU A 1 87 ? -2.599 10.666 -7.726 1.00 97.25 87 GLU A N 1
ATOM 664 C CA . GLU A 1 87 ? -3.933 10.214 -8.119 1.00 97.25 87 GLU A CA 1
ATOM 665 C C . GLU A 1 87 ? -4.389 8.984 -7.319 1.00 97.25 87 GLU A C 1
ATOM 667 O O . GLU A 1 87 ? -5.499 8.978 -6.791 1.00 97.25 87 GLU A O 1
ATOM 672 N N . ALA A 1 88 ? -3.509 7.993 -7.138 1.00 97.88 88 ALA A N 1
ATOM 673 C CA . ALA A 1 88 ? -3.792 6.841 -6.282 1.00 97.88 88 ALA A CA 1
ATOM 674 C C . ALA A 1 88 ? -4.092 7.256 -4.830 1.00 97.88 88 ALA A C 1
ATOM 676 O O . ALA A 1 88 ? -5.031 6.732 -4.233 1.00 97.88 88 ALA A O 1
ATOM 677 N N . MET A 1 89 ? -3.365 8.237 -4.281 1.00 97.75 89 MET A N 1
ATOM 678 C CA . MET A 1 89 ? -3.643 8.759 -2.936 1.00 97.75 89 MET A CA 1
ATOM 679 C C . MET A 1 89 ? -5.042 9.372 -2.836 1.00 97.75 89 MET A C 1
ATOM 681 O O . MET A 1 89 ? -5.756 9.122 -1.866 1.00 97.75 89 MET A O 1
ATOM 685 N N . TYR A 1 90 ? -5.476 10.116 -3.859 1.00 96.81 90 TYR A N 1
ATOM 686 C CA . TYR A 1 90 ? -6.841 10.643 -3.911 1.00 96.81 90 TYR A CA 1
ATOM 687 C C . TYR A 1 90 ? -7.889 9.523 -3.943 1.00 96.81 90 TYR A C 1
ATOM 689 O O . TYR A 1 90 ? -8.906 9.626 -3.255 1.00 96.81 90 TYR A O 1
ATOM 697 N N . TYR A 1 91 ? -7.656 8.441 -4.694 1.00 97.81 91 TYR A N 1
ATOM 698 C CA . TYR A 1 91 ? -8.560 7.286 -4.696 1.00 97.81 91 TYR A CA 1
ATOM 699 C C . TYR A 1 91 ? -8.620 6.590 -3.335 1.00 97.81 91 TYR A C 1
ATOM 701 O O . TYR A 1 91 ? -9.715 6.262 -2.879 1.00 97.81 91 TYR A O 1
ATOM 709 N N . PHE A 1 92 ? -7.484 6.429 -2.655 1.00 97.62 92 PHE A N 1
ATOM 710 C CA . PHE A 1 92 ? -7.442 5.870 -1.303 1.00 97.62 92 PHE A CA 1
ATOM 711 C C . PHE A 1 92 ? -8.165 6.746 -0.274 1.00 97.62 92 PHE A C 1
ATOM 713 O O . PHE A 1 92 ? -8.925 6.221 0.540 1.00 97.62 92 PHE A O 1
ATOM 720 N N . ALA A 1 93 ? -8.008 8.068 -0.345 1.00 95.56 93 ALA A N 1
ATOM 721 C CA . ALA A 1 93 ? -8.709 9.000 0.539 1.00 95.56 93 ALA A CA 1
ATOM 722 C C . ALA A 1 93 ? -10.239 8.977 0.345 1.00 95.56 93 ALA A C 1
ATOM 724 O O . ALA A 1 93 ? -10.992 9.263 1.270 1.00 95.56 93 ALA A O 1
ATOM 725 N N . MET A 1 94 ? -10.717 8.642 -0.859 1.00 96.12 94 MET A N 1
ATOM 726 C CA . MET A 1 94 ? -12.149 8.505 -1.158 1.00 96.12 94 MET A CA 1
ATOM 727 C C . MET A 1 94 ? -12.704 7.100 -0.894 1.00 96.12 94 MET A C 1
ATOM 729 O O . MET A 1 94 ? -13.925 6.909 -0.970 1.00 96.12 94 MET A O 1
ATOM 733 N N . ALA A 1 95 ? -11.834 6.120 -0.650 1.00 96.00 95 ALA A N 1
ATOM 734 C CA . ALA A 1 95 ? -12.232 4.764 -0.317 1.00 96.00 95 ALA A CA 1
ATOM 735 C C . ALA A 1 95 ? -12.718 4.679 1.142 1.00 96.00 95 ALA A C 1
ATOM 737 O O . ALA A 1 95 ? -12.245 5.451 1.981 1.00 96.00 95 ALA A O 1
ATOM 738 N N . PRO A 1 96 ? -13.639 3.749 1.453 1.00 93.31 96 PRO A N 1
ATOM 739 C CA . PRO A 1 96 ? -14.077 3.478 2.822 1.00 93.31 96 PRO A CA 1
ATOM 740 C C . PRO A 1 96 ? -12.905 3.303 3.810 1.00 93.31 96 PRO A C 1
ATOM 742 O O . PRO A 1 96 ? -11.845 2.795 3.441 1.00 93.31 96 PRO A O 1
ATOM 745 N N . GLU A 1 97 ? -13.083 3.771 5.049 1.00 89.88 97 GLU A N 1
ATOM 746 C CA . GLU A 1 97 ? -12.040 3.778 6.094 1.00 89.88 97 GLU A CA 1
ATOM 747 C C . GLU A 1 97 ? -11.675 2.373 6.600 1.00 89.88 97 GLU A C 1
ATOM 749 O O . GLU A 1 97 ? -10.549 2.153 7.033 1.00 89.88 97 GLU A O 1
ATOM 754 N N . ASP A 1 98 ? -12.613 1.431 6.527 1.00 90.19 98 ASP A N 1
ATOM 755 C CA . ASP A 1 98 ? -12.464 0.023 6.912 1.00 90.19 98 ASP A CA 1
ATOM 756 C C . ASP A 1 98 ? -11.581 -0.774 5.942 1.00 90.19 98 ASP A C 1
ATOM 758 O O . ASP A 1 98 ? -11.009 -1.795 6.319 1.00 90.19 98 ASP A O 1
ATOM 762 N N . TYR A 1 99 ? -11.401 -0.289 4.712 1.00 96.12 99 TYR A N 1
ATOM 763 C CA . TYR A 1 99 ? -10.502 -0.931 3.768 1.00 96.12 99 TYR A CA 1
ATOM 764 C C . TYR A 1 99 ? -9.040 -0.615 4.079 1.00 96.12 99 TYR A C 1
ATOM 766 O O . TYR A 1 99 ? -8.624 0.543 4.088 1.00 96.12 99 TYR A O 1
ATOM 774 N N . ARG A 1 100 ? -8.217 -1.659 4.191 1.00 96.94 100 ARG A N 1
ATOM 775 C CA . ARG A 1 100 ? -6.756 -1.567 4.152 1.00 96.94 100 ARG A CA 1
ATOM 776 C C . ARG A 1 100 ? -6.301 -1.113 2.765 1.00 96.94 100 ARG A C 1
ATOM 778 O O . ARG A 1 100 ? -6.665 -1.714 1.749 1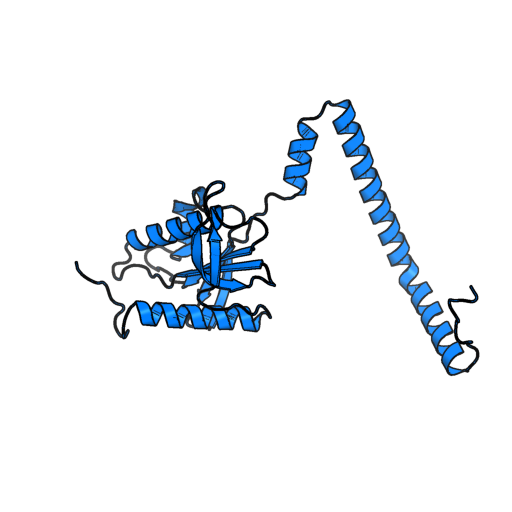.00 96.94 100 ARG A O 1
ATOM 785 N N . LYS A 1 101 ? -5.468 -0.072 2.728 1.00 97.94 101 LYS A N 1
ATOM 786 C CA . LYS A 1 101 ? -5.087 0.643 1.502 1.00 97.94 101 LYS A CA 1
ATOM 787 C C . LYS A 1 101 ? -3.596 0.475 1.255 1.00 97.94 101 LYS A C 1
ATOM 789 O O . LYS A 1 101 ? -2.789 0.860 2.097 1.00 97.94 101 LYS A O 1
ATOM 794 N N . ILE A 1 102 ? -3.227 -0.118 0.122 1.00 98.50 102 ILE A N 1
ATOM 795 C CA . ILE A 1 102 ? -1.827 -0.442 -0.172 1.00 98.50 102 ILE A CA 1
ATOM 796 C C . ILE A 1 102 ? -1.429 0.125 -1.533 1.00 98.50 102 ILE A C 1
ATOM 798 O O . ILE A 1 102 ? -1.977 -0.247 -2.569 1.00 98.50 102 ILE A O 1
ATOM 802 N N . LEU A 1 103 ? -0.418 0.985 -1.553 1.00 98.56 103 LEU A N 1
ATOM 803 C CA . LEU A 1 103 ? 0.311 1.317 -2.768 1.00 98.56 103 LEU A CA 1
ATOM 804 C C . LEU A 1 103 ? 1.465 0.317 -2.929 1.00 98.56 103 LEU A C 1
ATOM 806 O O . LEU A 1 103 ? 2.437 0.352 -2.177 1.00 98.56 103 LEU A O 1
ATOM 810 N N . PHE A 1 104 ? 1.367 -0.567 -3.920 1.00 98.56 104 PHE A N 1
ATOM 811 C CA . PHE A 1 104 ? 2.385 -1.569 -4.226 1.00 98.56 104 PHE A CA 1
ATOM 812 C C . PHE A 1 104 ? 3.242 -1.095 -5.404 1.00 98.56 104 PHE A C 1
ATOM 814 O O . PHE A 1 104 ? 2.772 -0.989 -6.540 1.00 98.56 104 PHE A O 1
ATOM 821 N N . VAL A 1 105 ? 4.503 -0.768 -5.150 1.00 98.25 105 VAL A N 1
ATOM 822 C CA . VAL A 1 105 ? 5.393 -0.114 -6.117 1.00 98.25 105 VAL A CA 1
ATOM 823 C C . VAL A 1 105 ? 6.630 -0.943 -6.381 1.00 98.25 105 VAL A C 1
ATOM 825 O O . VAL A 1 105 ? 7.083 -1.713 -5.542 1.00 98.25 105 VAL A O 1
ATOM 828 N N . LEU A 1 106 ? 7.184 -0.791 -7.578 1.00 97.50 106 LEU A N 1
ATOM 829 C CA . LEU A 1 106 ? 8.463 -1.402 -7.902 1.00 97.50 106 LEU A CA 1
ATOM 830 C C . LEU A 1 106 ? 9.586 -0.699 -7.137 1.00 97.50 106 LEU A C 1
ATOM 832 O O . LEU A 1 106 ? 9.679 0.531 -7.163 1.00 97.50 106 LEU A O 1
ATOM 836 N N . ARG A 1 107 ? 10.460 -1.487 -6.516 1.00 96.31 107 ARG A N 1
ATOM 837 C CA . ARG A 1 107 ? 11.714 -1.015 -5.947 1.00 96.31 107 ARG A CA 1
ATOM 838 C C . ARG A 1 107 ? 12.660 -0.658 -7.086 1.00 96.31 107 ARG A C 1
ATOM 840 O O . ARG A 1 107 ? 13.176 -1.526 -7.782 1.00 96.31 107 ARG A O 1
ATOM 847 N N . ASP A 1 108 ? 12.880 0.635 -7.279 1.00 95.75 108 ASP A N 1
ATOM 848 C CA . ASP A 1 108 ? 13.810 1.146 -8.283 1.00 95.75 108 ASP A CA 1
ATOM 849 C C . ASP A 1 108 ? 14.764 2.140 -7.620 1.00 95.75 108 ASP A C 1
ATOM 851 O O . ASP A 1 108 ? 14.387 3.270 -7.286 1.00 95.75 108 ASP A O 1
ATOM 855 N N . TYR A 1 109 ? 15.986 1.678 -7.362 1.00 94.81 109 TYR A N 1
ATOM 856 C CA . TYR A 1 109 ? 17.026 2.440 -6.678 1.00 94.81 109 TYR A CA 1
ATOM 857 C C . TYR A 1 109 ? 17.859 3.251 -7.671 1.00 94.81 109 TYR A C 1
ATOM 859 O O . TYR A 1 109 ? 18.218 2.768 -8.743 1.00 94.81 109 TYR A O 1
ATOM 867 N N . SER A 1 110 ? 18.189 4.490 -7.307 1.00 95.00 110 SER A N 1
ATOM 868 C CA . SER A 1 110 ? 19.048 5.355 -8.113 1.00 95.00 110 SER A CA 1
ATOM 869 C C . SER A 1 110 ? 20.371 5.612 -7.410 1.00 95.00 110 SER A C 1
ATOM 871 O O . SER A 1 110 ? 20.426 6.397 -6.466 1.00 95.00 110 SER A O 1
ATOM 873 N N . ASP A 1 111 ? 21.466 5.063 -7.940 1.00 93.06 111 ASP A N 1
ATOM 874 C CA . ASP A 1 111 ? 22.822 5.334 -7.432 1.00 93.06 111 ASP A CA 1
ATOM 875 C C . ASP A 1 111 ? 23.168 6.828 -7.463 1.00 93.06 111 ASP A C 1
ATOM 877 O O . ASP A 1 111 ? 23.869 7.350 -6.599 1.00 93.06 111 ASP A O 1
ATOM 881 N N . LYS A 1 112 ? 22.636 7.552 -8.455 1.00 92.56 112 LYS A N 1
ATOM 882 C CA . LYS A 1 112 ? 22.856 8.995 -8.623 1.00 92.56 112 LYS A CA 1
ATOM 883 C C . LYS A 1 112 ? 22.161 9.826 -7.544 1.00 92.56 112 LYS A C 1
ATOM 885 O O . LYS A 1 112 ? 22.594 10.947 -7.273 1.00 92.56 112 LYS A O 1
ATOM 890 N N . LYS A 1 113 ? 21.043 9.338 -7.006 1.00 91.38 113 LYS A N 1
ATOM 891 C CA . LYS A 1 113 ? 20.241 10.042 -5.994 1.00 91.38 113 LYS A CA 1
ATOM 892 C C . LYS A 1 113 ? 20.457 9.495 -4.586 1.00 91.38 113 LYS A C 1
ATOM 894 O O . LYS A 1 113 ? 20.235 10.240 -3.640 1.00 91.38 113 LYS A O 1
ATOM 899 N N . GLY A 1 114 ? 20.935 8.258 -4.467 1.00 94.88 114 GLY A N 1
ATOM 900 C CA . GLY A 1 114 ? 21.105 7.569 -3.194 1.00 94.88 114 GLY A CA 1
ATOM 901 C C . GLY A 1 114 ? 19.778 7.200 -2.529 1.00 94.88 114 GLY A C 1
ATOM 902 O O . GLY A 1 114 ? 19.735 7.114 -1.309 1.00 94.88 114 GLY A O 1
ATOM 903 N N . GLU A 1 115 ? 18.700 7.062 -3.306 1.00 95.12 115 GLU A N 1
ATOM 904 C CA . GLU A 1 115 ? 17.356 6.749 -2.806 1.00 95.12 115 GLU A CA 1
ATOM 905 C C . GLU A 1 115 ? 16.546 5.971 -3.862 1.00 95.12 115 GLU A C 1
ATOM 907 O O . GLU A 1 115 ? 16.820 6.052 -5.071 1.00 95.12 115 GLU A O 1
ATOM 912 N N . THR A 1 116 ? 15.536 5.220 -3.424 1.00 96.12 116 THR A N 1
ATOM 913 C CA . THR A 1 116 ? 14.525 4.630 -4.306 1.00 96.12 116 THR A CA 1
ATOM 914 C C . THR A 1 116 ? 13.502 5.653 -4.769 1.00 96.12 116 THR A C 1
ATOM 916 O O . THR A 1 116 ? 13.373 6.759 -4.237 1.00 96.12 116 THR A O 1
ATOM 919 N N . LEU A 1 117 ? 12.733 5.285 -5.792 1.00 95.88 117 LEU A N 1
ATOM 920 C CA . LEU A 1 117 ? 11.636 6.128 -6.247 1.00 95.88 117 LEU A CA 1
ATOM 921 C C . LEU A 1 117 ? 10.541 6.295 -5.172 1.00 95.88 117 LEU A C 1
ATOM 923 O O . LEU A 1 117 ? 9.942 7.368 -5.093 1.00 95.88 117 LEU A O 1
ATOM 927 N N . ALA A 1 118 ? 10.304 5.279 -4.332 1.00 96.31 118 ALA A N 1
ATOM 928 C CA . ALA A 1 118 ? 9.357 5.370 -3.221 1.00 96.31 118 ALA A CA 1
ATOM 929 C C . ALA A 1 118 ? 9.860 6.300 -2.108 1.00 96.31 118 ALA A C 1
ATOM 931 O O . ALA A 1 118 ? 9.112 7.166 -1.651 1.00 96.31 118 ALA A O 1
ATOM 932 N N . GLU A 1 119 ? 11.141 6.189 -1.750 1.00 95.44 119 GLU A N 1
ATOM 933 C CA . GLU A 1 119 ? 11.821 7.092 -0.812 1.00 95.44 119 GLU A CA 1
ATOM 934 C C . GLU A 1 119 ? 11.711 8.548 -1.268 1.00 95.44 119 GLU A C 1
ATOM 936 O O . GLU A 1 119 ? 11.269 9.418 -0.510 1.00 95.44 119 GLU A O 1
ATOM 941 N N . TYR A 1 120 ? 12.023 8.797 -2.544 1.00 95.75 120 TYR A N 1
ATOM 942 C CA . TYR A 1 120 ? 11.871 10.111 -3.159 1.00 95.75 120 TYR A CA 1
ATOM 943 C C . TYR A 1 120 ? 10.432 10.623 -3.056 1.00 95.75 120 TYR A C 1
ATOM 945 O O . TYR A 1 120 ? 10.215 11.785 -2.690 1.00 95.75 120 TYR A O 1
ATOM 953 N N . TYR A 1 121 ? 9.450 9.780 -3.403 1.00 96.56 121 TYR A N 1
ATOM 954 C CA . TYR A 1 121 ? 8.041 10.157 -3.398 1.00 96.56 121 TYR A CA 1
ATOM 955 C C . TYR A 1 121 ? 7.613 10.607 -2.009 1.00 96.56 121 TYR A C 1
ATOM 957 O O . TYR A 1 121 ? 7.098 11.711 -1.866 1.00 96.56 121 TYR A O 1
ATOM 965 N N . ILE A 1 122 ? 7.912 9.817 -0.982 1.00 93.75 122 ILE A N 1
ATOM 966 C CA . ILE A 1 122 ? 7.485 10.117 0.384 1.00 93.75 122 ILE A CA 1
ATOM 967 C C . ILE A 1 122 ? 8.196 11.368 0.886 1.00 93.75 122 ILE A C 1
ATOM 969 O O . ILE A 1 122 ? 7.541 12.319 1.298 1.00 93.75 122 ILE A O 1
ATOM 973 N N . ARG A 1 123 ? 9.514 11.480 0.701 1.00 94.75 123 ARG A N 1
ATOM 974 C CA . ARG A 1 123 ? 10.266 12.687 1.076 1.00 94.75 123 ARG A CA 1
ATOM 975 C C . ARG A 1 123 ? 9.706 13.981 0.463 1.00 94.75 123 ARG A C 1
ATOM 977 O O . ARG A 1 123 ? 9.896 15.053 1.031 1.00 94.75 123 ARG A O 1
ATOM 984 N N . THR A 1 124 ? 9.063 13.910 -0.705 1.00 95.12 124 THR A N 1
ATOM 985 C CA . THR A 1 124 ? 8.575 15.090 -1.443 1.00 95.12 124 THR A CA 1
ATOM 986 C C . THR A 1 124 ? 7.054 15.277 -1.424 1.00 95.12 124 THR A C 1
ATOM 988 O O . THR A 1 124 ? 6.591 16.399 -1.627 1.00 95.12 124 THR A O 1
ATOM 991 N N . HIS A 1 125 ? 6.282 14.224 -1.153 1.00 95.38 125 HIS A N 1
ATOM 992 C CA . HIS A 1 125 ? 4.820 14.186 -1.270 1.00 95.38 125 HIS A CA 1
ATOM 993 C C . HIS A 1 125 ? 4.123 13.560 -0.053 1.00 95.38 125 HIS A C 1
ATOM 995 O O . HIS A 1 125 ? 2.927 13.313 -0.136 1.00 95.38 125 HIS A O 1
ATOM 1001 N N . ASP A 1 126 ? 4.808 13.337 1.079 1.00 92.31 126 ASP A N 1
ATOM 1002 C CA . ASP A 1 126 ? 4.200 12.749 2.293 1.00 92.31 126 ASP A CA 1
ATOM 1003 C C . ASP A 1 126 ? 2.898 13.453 2.711 1.00 92.31 126 ASP A C 1
ATOM 1005 O O . ASP A 1 126 ? 1.934 12.803 3.080 1.00 92.31 126 ASP A O 1
ATOM 1009 N N . HIS A 1 127 ? 2.817 14.775 2.523 1.00 92.44 127 HIS A N 1
ATOM 1010 C CA . HIS A 1 127 ? 1.620 15.588 2.778 1.00 92.44 127 HIS A CA 1
ATOM 1011 C C . HIS A 1 127 ? 0.380 15.231 1.931 1.00 92.44 127 HIS A C 1
ATOM 1013 O O . HIS A 1 127 ? -0.699 15.764 2.183 1.00 92.44 127 HIS A O 1
ATOM 1019 N N . LEU A 1 128 ? 0.528 14.401 0.896 1.00 95.56 128 LEU A N 1
ATOM 1020 C CA . LEU A 1 128 ? -0.567 13.884 0.071 1.00 95.56 128 LEU A CA 1
ATOM 1021 C C . LEU A 1 128 ? -0.905 12.427 0.386 1.00 95.56 128 LEU A C 1
ATOM 1023 O O . LEU A 1 128 ? -1.905 11.939 -0.130 1.00 95.56 128 LEU A O 1
ATOM 1027 N N . VAL A 1 129 ? -0.075 11.728 1.162 1.00 95.00 129 VAL A N 1
ATOM 1028 C CA . VAL A 1 129 ? -0.260 10.312 1.488 1.00 95.00 129 VAL A CA 1
ATOM 1029 C C . VAL A 1 129 ? -1.164 10.222 2.717 1.00 95.00 129 VAL A C 1
ATOM 1031 O O . VAL A 1 129 ? -0.749 10.681 3.778 1.00 95.00 129 VAL A O 1
ATOM 1034 N N . PRO A 1 130 ? -2.382 9.654 2.610 1.00 93.88 130 PRO A N 1
ATOM 1035 C CA . PRO A 1 130 ? -3.226 9.435 3.777 1.00 93.88 130 PRO A CA 1
ATOM 1036 C C . PRO A 1 130 ? -2.522 8.537 4.794 1.00 93.88 130 PRO A C 1
ATOM 1038 O O . PRO A 1 130 ? -1.805 7.603 4.424 1.00 93.88 130 PRO A O 1
ATOM 1041 N N . ASP A 1 131 ? -2.748 8.816 6.071 1.00 89.38 131 ASP A N 1
ATOM 1042 C CA . ASP A 1 131 ? -2.084 8.151 7.190 1.00 89.38 131 ASP A CA 1
ATOM 1043 C C . ASP A 1 131 ? -2.330 6.629 7.194 1.00 89.38 131 ASP A C 1
ATOM 1045 O O . ASP A 1 131 ? -1.442 5.845 7.537 1.00 89.38 131 ASP A O 1
ATOM 1049 N N . GLU A 1 132 ? -3.496 6.185 6.723 1.00 90.69 132 GLU A N 1
ATOM 1050 C CA . GLU A 1 132 ? -3.874 4.775 6.623 1.00 90.69 132 GLU A CA 1
ATOM 1051 C C . GLU A 1 132 ? -3.282 4.024 5.413 1.00 90.69 132 GLU A C 1
ATOM 1053 O O . GLU A 1 132 ? -3.495 2.816 5.280 1.00 90.69 132 GLU A O 1
ATOM 1058 N N . VAL A 1 133 ? -2.568 4.705 4.510 1.00 96.12 133 VAL A N 1
ATOM 1059 C CA . VAL A 1 133 ? -1.996 4.074 3.312 1.00 96.12 133 VAL A CA 1
ATOM 1060 C C . VAL A 1 133 ? -0.639 3.445 3.624 1.00 96.12 133 VAL A C 1
ATOM 1062 O O . VAL A 1 133 ? 0.306 4.103 4.060 1.00 96.12 133 VAL A O 1
ATOM 1065 N N . GLU A 1 134 ? -0.514 2.155 3.320 1.00 96.56 134 GLU A N 1
ATOM 1066 C CA . GLU A 1 134 ? 0.763 1.446 3.307 1.00 96.56 134 GLU A CA 1
ATOM 1067 C C . GLU A 1 134 ? 1.458 1.605 1.954 1.00 96.56 134 GLU A C 1
ATOM 1069 O O . GLU A 1 134 ? 0.819 1.529 0.904 1.00 96.56 134 GLU A O 1
ATOM 1074 N N . ILE A 1 135 ? 2.784 1.750 1.964 1.00 97.44 135 ILE A N 1
ATOM 1075 C CA . ILE A 1 135 ? 3.595 1.759 0.740 1.00 97.44 135 ILE A CA 1
ATOM 1076 C C . ILE A 1 135 ? 4.558 0.578 0.787 1.00 97.44 135 ILE A C 1
ATOM 1078 O O . ILE A 1 135 ? 5.414 0.486 1.673 1.00 97.44 135 ILE A O 1
ATOM 1082 N N . TRP A 1 136 ? 4.384 -0.331 -0.168 1.00 97.62 136 TRP A N 1
ATOM 1083 C CA . TRP A 1 136 ? 5.142 -1.568 -0.308 1.00 97.62 136 TRP A CA 1
ATOM 1084 C C . TRP A 1 136 ? 6.078 -1.466 -1.505 1.00 97.62 136 TRP A C 1
ATOM 1086 O O . TRP A 1 136 ? 5.632 -1.142 -2.602 1.00 97.62 136 TRP A O 1
ATOM 1096 N N . GLU A 1 137 ? 7.353 -1.783 -1.310 1.00 97.19 137 GLU A N 1
ATOM 1097 C CA . GLU A 1 137 ? 8.344 -1.869 -2.379 1.00 97.19 137 GLU A CA 1
ATOM 1098 C C . GLU A 1 137 ? 8.613 -3.326 -2.744 1.00 97.19 137 GLU A C 1
ATOM 1100 O O . GLU A 1 137 ? 9.037 -4.117 -1.902 1.00 97.19 137 GLU A O 1
ATOM 1105 N N . TYR A 1 138 ? 8.395 -3.663 -4.010 1.00 97.69 138 TYR A N 1
ATOM 1106 C CA . TYR A 1 138 ? 8.662 -4.977 -4.579 1.00 97.69 138 TYR A CA 1
ATOM 1107 C C . TYR A 1 138 ? 10.005 -5.013 -5.289 1.00 97.69 138 TYR A C 1
ATOM 1109 O O . TYR A 1 138 ? 10.236 -4.235 -6.212 1.00 97.69 138 TYR A O 1
ATOM 1117 N N . ASP A 1 139 ? 10.862 -5.937 -4.890 1.00 94.81 139 ASP A N 1
ATOM 1118 C CA . ASP A 1 139 ? 12.119 -6.230 -5.558 1.00 94.81 139 ASP A CA 1
ATOM 1119 C C . ASP A 1 139 ? 11.885 -7.328 -6.610 1.00 94.81 139 ASP A C 1
ATOM 1121 O O . ASP A 1 139 ? 11.598 -8.478 -6.275 1.00 94.81 139 ASP A O 1
ATOM 1125 N N . GLU A 1 140 ? 11.962 -6.953 -7.893 1.00 90.44 140 GLU A N 1
ATOM 1126 C CA . GLU A 1 140 ? 11.771 -7.874 -9.027 1.00 90.44 140 GLU A CA 1
ATOM 1127 C C . GLU A 1 140 ? 12.825 -8.995 -9.050 1.00 90.44 140 GLU A C 1
ATOM 1129 O O . GLU A 1 140 ? 12.511 -10.098 -9.498 1.00 90.44 140 GLU A O 1
ATOM 1134 N N . ASP A 1 141 ? 14.044 -8.739 -8.565 1.00 89.00 141 ASP A N 1
ATOM 1135 C CA . ASP A 1 141 ? 15.140 -9.711 -8.593 1.00 89.00 141 ASP A CA 1
ATOM 1136 C C . ASP A 1 141 ? 15.009 -10.727 -7.450 1.00 89.00 141 ASP A C 1
ATOM 1138 O O . ASP A 1 141 ? 15.252 -11.921 -7.643 1.00 89.00 141 ASP A O 1
ATOM 1142 N N . ALA A 1 142 ? 14.596 -10.269 -6.264 1.00 89.88 142 ALA A N 1
ATOM 1143 C CA . ALA A 1 142 ? 14.340 -11.141 -5.117 1.00 89.88 142 ALA A CA 1
ATOM 1144 C C . ALA A 1 142 ? 12.974 -11.846 -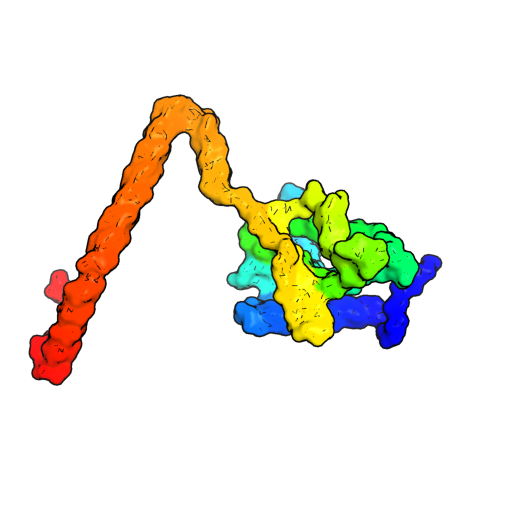5.193 1.00 89.88 142 ALA A C 1
ATOM 1146 O O . ALA A 1 142 ? 12.789 -12.902 -4.589 1.00 89.88 142 ALA A O 1
ATOM 1147 N N . GLY A 1 143 ? 12.011 -11.278 -5.922 1.00 89.75 143 GLY A N 1
ATOM 1148 C CA . GLY A 1 143 ? 10.632 -11.760 -5.944 1.00 89.75 143 GLY A CA 1
ATOM 1149 C C . GLY A 1 143 ? 9.870 -11.479 -4.645 1.00 89.75 143 GLY A C 1
ATOM 1150 O O . GLY A 1 143 ? 8.862 -12.128 -4.368 1.00 89.75 143 GLY A O 1
ATOM 1151 N N . GLU A 1 144 ? 10.334 -10.515 -3.850 1.00 90.69 144 GLU A N 1
ATOM 1152 C CA . GLU A 1 144 ? 9.832 -10.217 -2.508 1.00 90.69 144 GLU A CA 1
ATOM 1153 C C . GLU A 1 144 ? 9.365 -8.764 -2.398 1.00 90.69 144 GLU A C 1
ATOM 1155 O O . GLU A 1 144 ? 9.882 -7.873 -3.070 1.00 90.69 144 GLU A O 1
ATOM 1160 N N . ALA A 1 145 ? 8.388 -8.510 -1.525 1.00 94.31 145 ALA A N 1
ATOM 1161 C CA . ALA A 1 145 ? 7.963 -7.155 -1.191 1.00 94.31 145 ALA A CA 1
ATOM 1162 C C . ALA A 1 145 ? 8.282 -6.821 0.264 1.00 94.31 145 ALA A C 1
ATOM 1164 O O . ALA A 1 145 ? 8.076 -7.634 1.166 1.00 94.31 145 ALA A O 1
ATOM 1165 N N . THR A 1 146 ? 8.723 -5.589 0.488 1.00 92.50 146 THR A N 1
ATOM 1166 C CA . THR A 1 146 ? 8.977 -5.030 1.815 1.00 92.50 146 THR A CA 1
ATOM 1167 C C . THR A 1 146 ? 8.060 -3.846 2.070 1.00 92.50 146 THR A C 1
ATOM 1169 O O . THR A 1 146 ? 7.721 -3.088 1.162 1.00 92.50 146 THR A O 1
ATOM 1172 N N . ILE A 1 147 ? 7.638 -3.678 3.322 1.00 89.12 147 ILE A N 1
ATOM 1173 C CA . ILE A 1 147 ? 6.834 -2.524 3.721 1.00 89.12 147 ILE A CA 1
ATOM 1174 C C . ILE A 1 147 ? 7.792 -1.373 4.010 1.00 89.12 147 ILE A C 1
ATOM 1176 O O . ILE A 1 147 ? 8.497 -1.405 5.018 1.00 89.12 147 ILE A O 1
ATOM 1180 N N . TRP A 1 148 ? 7.812 -0.366 3.139 1.00 78.81 148 TRP A N 1
ATOM 1181 C CA . TRP A 1 148 ? 8.657 0.813 3.324 1.00 78.81 148 TRP A CA 1
ATOM 1182 C C . TRP A 1 148 ? 7.995 1.814 4.283 1.00 78.81 148 TRP A C 1
ATOM 1184 O O . TRP A 1 148 ? 8.622 2.276 5.234 1.00 78.81 148 TRP A O 1
ATOM 1194 N N . LYS A 1 149 ? 6.693 2.091 4.094 1.00 78.81 149 LYS A N 1
ATOM 1195 C CA . LYS A 1 149 ? 5.865 2.883 5.025 1.00 78.81 149 LYS A CA 1
ATOM 1196 C C . LYS A 1 149 ? 4.700 2.030 5.507 1.00 78.81 149 LYS A C 1
ATOM 1198 O O . LYS A 1 149 ? 3.897 1.559 4.701 1.00 78.81 149 LYS A O 1
ATOM 1203 N N . LYS A 1 150 ? 4.606 1.847 6.824 1.00 75.88 150 LYS A N 1
ATOM 1204 C CA . LYS A 1 150 ? 3.411 1.292 7.468 1.00 75.88 150 LYS A CA 1
ATOM 1205 C C . LYS A 1 150 ? 2.348 2.379 7.582 1.00 75.88 150 LYS A C 1
ATOM 1207 O O . LYS A 1 150 ? 2.695 3.540 7.797 1.00 75.88 150 LYS A O 1
ATOM 1212 N N . ALA A 1 151 ? 1.085 1.977 7.498 1.00 65.56 151 ALA A N 1
ATOM 1213 C CA . ALA A 1 151 ? -0.027 2.829 7.875 1.00 65.56 151 ALA A CA 1
ATOM 1214 C C . ALA A 1 151 ? 0.192 3.320 9.310 1.00 65.56 151 ALA A C 1
ATOM 1216 O O . ALA A 1 151 ? 0.445 2.530 10.227 1.00 65.56 151 ALA A O 1
ATOM 1217 N N . VAL A 1 152 ? 0.116 4.628 9.495 1.00 61.56 152 VAL A N 1
ATOM 1218 C CA . VAL A 1 152 ? 0.020 5.240 10.809 1.00 61.56 152 VAL A CA 1
ATOM 1219 C C . VAL A 1 152 ? -1.470 5.369 11.054 1.00 61.56 152 VAL A C 1
ATOM 1221 O O . VAL A 1 152 ? -2.056 6.374 10.696 1.00 61.56 152 VAL A O 1
ATOM 1224 N N . SER A 1 153 ? -2.140 4.363 11.623 1.00 54.81 153 SER A N 1
ATOM 1225 C CA . SER A 1 153 ? -3.505 4.639 12.084 1.00 54.81 153 SER A CA 1
ATOM 1226 C C . SER A 1 153 ? -3.414 5.809 13.062 1.00 54.81 153 SER A C 1
ATOM 1228 O O . SER A 1 153 ? -2.597 5.740 13.993 1.00 54.81 153 SER A O 1
ATOM 1230 N N . GLU A 1 154 ? -4.239 6.848 12.914 1.00 58.47 154 GLU A N 1
ATOM 1231 C CA . GLU A 1 154 ? -4.570 7.656 14.080 1.00 58.47 154 GLU A CA 1
ATOM 1232 C C . GLU A 1 154 ? -5.076 6.669 15.121 1.00 58.47 154 GLU A C 1
ATOM 1234 O O . GLU A 1 154 ? -6.123 6.046 14.951 1.00 58.47 154 GLU A O 1
ATOM 1239 N N . ASN A 1 155 ? -4.231 6.418 16.121 1.00 64.19 155 ASN A N 1
ATOM 1240 C CA . ASN A 1 155 ? -4.492 5.410 17.124 1.00 64.19 155 ASN A CA 1
ATOM 1241 C C . ASN A 1 155 ? -5.894 5.705 17.665 1.00 64.19 155 ASN A C 1
ATOM 1243 O O . ASN A 1 155 ? -6.160 6.841 18.062 1.00 64.19 155 ASN A O 1
ATOM 1247 N N . SER A 1 156 ? -6.799 4.730 17.645 1.00 61.25 156 SER A N 1
ATOM 1248 C CA . SER A 1 156 ? -8.140 4.896 18.212 1.00 61.25 156 SER A CA 1
ATOM 1249 C C . SER A 1 156 ? -8.061 5.453 19.637 1.00 61.25 156 SER A C 1
ATOM 1251 O O . SER A 1 156 ? -8.885 6.284 20.009 1.00 61.25 156 SER A O 1
ATOM 1253 N N . LEU A 1 157 ? -6.993 5.120 20.375 1.00 72.06 157 LEU A N 1
ATOM 1254 C CA . LEU A 1 157 ? -6.623 5.745 21.642 1.00 72.06 157 LEU A CA 1
ATOM 1255 C C . LEU A 1 157 ? -6.309 7.240 21.512 1.00 72.06 157 LEU A C 1
ATOM 1257 O O . LEU A 1 157 ? -6.806 8.023 22.303 1.00 72.06 157 LEU A O 1
ATOM 1261 N N . LYS A 1 158 ? -5.508 7.671 20.533 1.00 75.12 158 LYS A N 1
ATOM 1262 C CA . LYS A 1 158 ? -5.201 9.095 20.304 1.00 75.12 158 LYS A CA 1
ATOM 1263 C C . LYS A 1 158 ? -6.473 9.888 19.987 1.00 75.12 158 LYS A C 1
ATOM 1265 O O . LYS A 1 158 ? -6.657 10.963 20.545 1.00 75.12 158 LYS A O 1
ATOM 1270 N N . LYS A 1 159 ? -7.371 9.332 19.168 1.00 74.75 159 LYS A N 1
ATOM 1271 C CA . LYS A 1 159 ? -8.677 9.936 18.860 1.00 74.75 159 LYS A CA 1
ATOM 1272 C C . LYS A 1 159 ? -9.587 9.980 20.092 1.00 74.75 159 LYS A C 1
ATOM 1274 O O . LYS A 1 159 ? -10.198 11.009 20.365 1.00 74.75 159 LYS A O 1
ATOM 1279 N N . ALA A 1 160 ? -9.641 8.893 20.862 1.00 80.50 160 ALA A N 1
ATOM 1280 C CA . ALA A 1 160 ? -10.387 8.835 22.117 1.00 80.50 160 ALA A CA 1
ATOM 1281 C C . ALA A 1 160 ? -9.850 9.843 23.146 1.00 80.50 160 ALA A C 1
ATOM 1283 O O . ALA A 1 160 ? -10.637 10.560 23.756 1.00 80.50 160 ALA A O 1
ATOM 1284 N N . LEU A 1 161 ? -8.527 9.962 23.281 1.00 84.81 161 LEU A N 1
ATOM 1285 C CA . LEU A 1 161 ? -7.862 10.928 24.158 1.00 84.81 161 LEU A CA 1
ATOM 1286 C C . LEU A 1 161 ? -8.095 12.368 23.704 1.00 84.81 161 LEU A C 1
ATOM 1288 O O . LEU A 1 161 ? -8.323 13.235 24.539 1.00 84.81 161 LEU A O 1
ATOM 1292 N N . GLU A 1 162 ? -8.080 12.644 22.400 1.00 85.50 162 GLU A N 1
ATOM 1293 C CA . GLU A 1 162 ? -8.392 13.976 21.884 1.00 85.50 162 GLU A CA 1
ATOM 1294 C C . GLU A 1 162 ? -9.838 14.375 22.209 1.00 85.50 162 GLU A C 1
ATOM 1296 O O . GLU A 1 162 ? -10.077 15.487 22.681 1.00 85.50 162 GLU A O 1
ATOM 1301 N N . VAL A 1 163 ? -10.800 13.470 22.010 1.00 87.31 163 VAL A N 1
ATOM 1302 C CA . VAL A 1 163 ? -12.203 13.707 22.381 1.00 87.31 163 VAL A CA 1
ATOM 1303 C C . VAL A 1 163 ? -12.342 13.882 23.893 1.00 87.31 163 VAL A C 1
ATOM 1305 O O . VAL A 1 163 ? -12.968 14.849 24.323 1.00 87.31 163 VAL A O 1
ATOM 1308 N N . ALA A 1 164 ? -11.715 13.013 24.690 1.00 89.69 164 ALA A N 1
ATOM 1309 C CA . ALA A 1 164 ? -11.727 13.100 26.148 1.00 89.69 164 ALA A CA 1
ATOM 1310 C C . ALA A 1 164 ? -11.132 14.429 26.636 1.00 89.69 164 ALA A C 1
ATOM 1312 O O . ALA A 1 164 ? -11.739 15.098 27.461 1.00 89.69 164 ALA A O 1
ATOM 1313 N N . SER A 1 165 ? -10.021 14.890 26.049 1.00 90.50 165 SER A N 1
ATOM 1314 C CA . SER A 1 165 ? -9.353 16.148 26.425 1.00 90.50 165 SER A CA 1
ATOM 1315 C C . SER A 1 165 ? -10.189 17.416 26.199 1.00 90.50 165 SER A C 1
ATOM 1317 O O . SER A 1 165 ? -9.816 18.496 26.656 1.00 90.50 165 SER A O 1
ATOM 1319 N N . ARG A 1 166 ? -11.314 17.309 25.478 1.00 93.00 166 ARG A N 1
ATOM 1320 C CA . ARG A 1 166 ? -12.257 18.409 25.228 1.00 93.00 166 ARG A CA 1
ATOM 1321 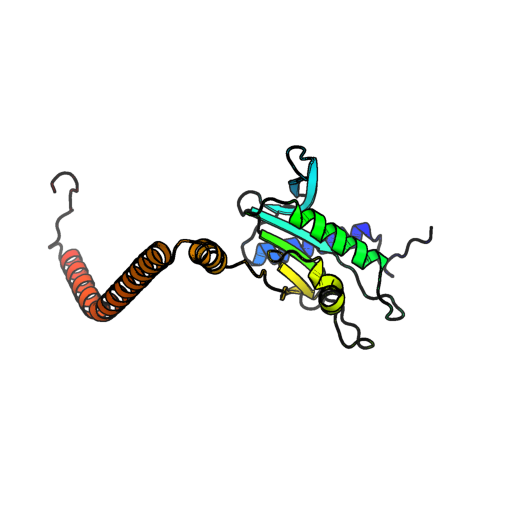C C . ARG A 1 166 ? -13.445 18.418 26.199 1.00 93.00 166 ARG A C 1
ATOM 1323 O O . ARG A 1 166 ? -14.245 19.350 26.135 1.00 93.00 166 ARG A O 1
ATOM 1330 N N . LEU A 1 167 ? -13.583 17.405 27.056 1.00 93.94 167 LEU A N 1
ATOM 1331 C CA . LEU A 1 167 ? -14.620 17.343 28.090 1.00 93.94 167 LEU A CA 1
ATOM 1332 C C . LEU A 1 167 ? -14.302 18.305 29.254 1.00 93.94 167 LEU A C 1
ATOM 1334 O O . LEU A 1 167 ? -13.169 18.773 29.366 1.00 93.94 167 LEU A O 1
ATOM 1338 N N . PRO A 1 168 ? -15.264 18.634 30.132 1.00 97.50 168 PRO A N 1
ATOM 1339 C CA . PRO A 1 168 ? -14.978 19.316 31.397 1.00 97.50 168 PRO A CA 1
ATOM 1340 C C . PRO A 1 168 ? -13.994 18.524 32.270 1.00 97.50 168 PRO A C 1
ATOM 1342 O O . PRO A 1 168 ? -13.982 17.300 32.215 1.00 97.50 168 PRO A O 1
ATOM 1345 N N . GLU A 1 169 ? -13.210 19.208 33.110 1.00 92.00 169 GLU A N 1
ATOM 1346 C CA . GLU A 1 169 ? -12.170 18.589 3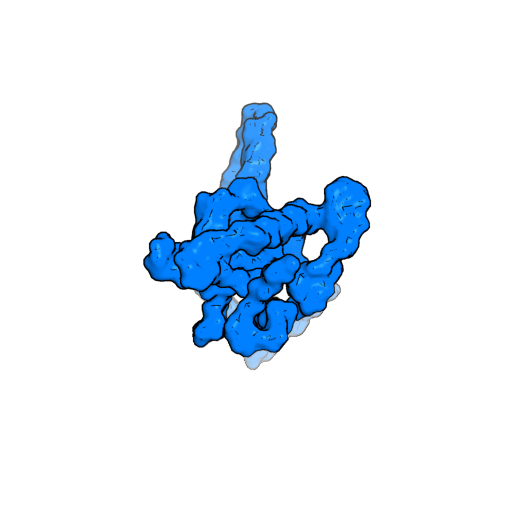3.958 1.00 92.00 169 GLU A CA 1
ATOM 1347 C C . GLU A 1 169 ? -12.718 17.444 34.831 1.00 92.00 169 GLU A C 1
ATOM 1349 O O . GLU A 1 169 ? -12.130 16.373 34.881 1.00 92.00 169 GLU A O 1
ATOM 1354 N N . GLU A 1 170 ? -13.917 17.610 35.397 1.00 92.62 170 GLU A N 1
ATOM 1355 C CA . GLU A 1 170 ? -14.600 16.570 36.184 1.00 92.62 170 GLU A CA 1
ATOM 1356 C C . GLU A 1 170 ? -14.916 15.301 35.366 1.00 92.62 170 GLU A C 1
ATOM 1358 O O . GLU A 1 170 ? -14.787 14.182 35.861 1.00 92.62 170 GLU A O 1
ATOM 1363 N N . GLU A 1 171 ? -15.297 15.452 34.095 1.00 89.88 171 GLU A N 1
ATOM 1364 C CA . GLU A 1 171 ? -15.556 14.315 33.204 1.00 89.88 171 GLU A CA 1
ATOM 1365 C C . GLU A 1 171 ? -14.255 13.687 32.688 1.00 89.88 171 GLU A C 1
ATOM 1367 O O . GLU A 1 171 ? -14.193 12.472 32.496 1.00 89.88 171 GLU A O 1
ATOM 1372 N N . GLN A 1 172 ? -13.201 14.487 32.495 1.00 93.31 172 GLN A N 1
ATOM 1373 C CA . GLN A 1 172 ? -11.869 13.978 32.163 1.00 93.31 172 GLN A CA 1
ATOM 1374 C C . GLN A 1 172 ? -11.321 13.097 33.285 1.00 93.31 172 GLN A C 1
ATOM 1376 O O . GLN A 1 172 ? -10.855 11.991 33.009 1.00 93.31 172 GLN A O 1
ATOM 1381 N N . ASP A 1 173 ? -11.429 13.559 34.532 1.00 91.81 173 ASP A N 1
ATOM 138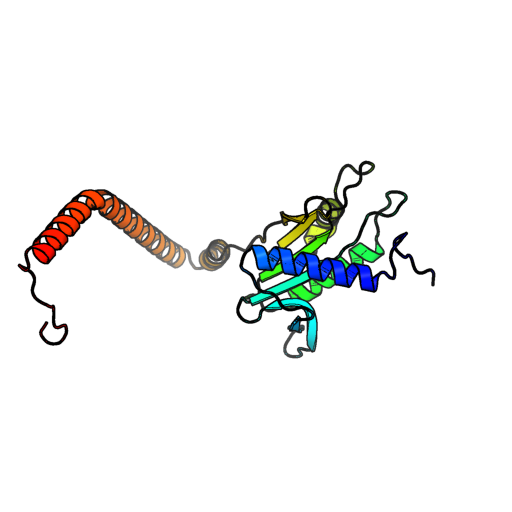2 C CA . ASP A 1 173 ? -10.989 12.819 35.713 1.00 91.81 173 ASP A CA 1
ATOM 1383 C C . ASP A 1 173 ? -11.765 11.505 35.866 1.00 91.81 173 ASP A C 1
ATOM 1385 O O . ASP A 1 173 ? -11.158 10.458 36.081 1.00 91.81 173 ASP A O 1
ATOM 1389 N N . ALA A 1 174 ? -13.086 11.520 35.653 1.00 91.12 174 ALA A N 1
ATOM 1390 C CA . ALA A 1 174 ? -13.909 10.310 35.705 1.00 91.12 174 ALA A CA 1
ATOM 1391 C C . ALA A 1 174 ? -13.529 9.282 34.621 1.00 91.12 174 ALA A C 1
ATOM 1393 O O . ALA A 1 174 ? -13.458 8.080 34.890 1.00 91.12 174 ALA A O 1
ATOM 1394 N N . VAL A 1 175 ? -13.259 9.741 33.393 1.00 88.19 175 VAL A N 1
ATOM 1395 C CA . VAL A 1 175 ? -12.803 8.877 32.292 1.00 88.19 175 VAL A CA 1
ATOM 1396 C C . VAL A 1 175 ? -11.407 8.320 32.578 1.00 88.19 175 VAL A C 1
ATOM 1398 O O . VAL A 1 175 ? -11.166 7.136 32.337 1.00 88.19 175 VAL A O 1
ATOM 1401 N N . ALA A 1 176 ? -10.498 9.142 33.108 1.00 90.25 176 ALA A N 1
ATOM 1402 C CA . ALA A 1 176 ? -9.149 8.725 33.469 1.00 90.25 176 ALA A CA 1
ATOM 1403 C C . ALA A 1 176 ? -9.158 7.692 34.604 1.00 90.25 176 ALA A C 1
ATOM 1405 O O . ALA A 1 176 ? -8.477 6.673 34.500 1.00 90.25 176 ALA A O 1
ATOM 1406 N N . GLU A 1 177 ? -9.951 7.916 35.653 1.00 92.69 177 GLU A N 1
ATOM 1407 C CA . GLU A 1 177 ? -10.092 6.988 36.776 1.00 92.69 177 GLU A CA 1
ATOM 1408 C C . GLU A 1 177 ? -10.647 5.637 36.311 1.00 92.69 177 GLU A C 1
ATOM 1410 O O . GLU A 1 177 ? -10.085 4.595 36.650 1.00 92.69 177 GLU A O 1
ATOM 1415 N N . TRP A 1 178 ? -11.687 5.644 35.472 1.00 91.06 178 TRP A N 1
ATOM 1416 C CA . TRP A 1 178 ? -12.250 4.421 34.899 1.00 91.06 178 TRP A CA 1
ATOM 1417 C C . TRP A 1 178 ? -11.231 3.646 34.045 1.00 91.06 178 TRP A C 1
ATOM 1419 O O . TRP A 1 178 ? -11.050 2.448 34.256 1.00 91.06 178 TRP A O 1
ATOM 1429 N N . LEU A 1 179 ? -10.523 4.319 33.129 1.00 85.38 179 LEU A N 1
ATOM 1430 C CA . LEU A 1 179 ? -9.499 3.697 32.275 1.00 85.38 179 LEU A CA 1
ATOM 1431 C C . LEU A 1 179 ? -8.347 3.100 33.090 1.00 85.38 179 LEU A C 1
ATOM 1433 O O . LEU A 1 179 ? -7.914 1.981 32.820 1.00 85.38 179 LEU A O 1
ATOM 1437 N N . LEU A 1 180 ? -7.847 3.837 34.084 1.00 88.94 180 LEU A N 1
ATOM 1438 C CA . LEU A 1 180 ? -6.767 3.367 34.953 1.00 88.94 180 LEU A CA 1
ATOM 1439 C C . LEU A 1 180 ? -7.209 2.176 35.810 1.00 88.94 180 LEU A C 1
ATOM 1441 O O . LEU A 1 180 ? -6.422 1.253 36.012 1.00 88.94 180 LEU A O 1
ATOM 1445 N N . ALA A 1 181 ? -8.453 2.177 36.293 1.00 85.94 181 ALA A N 1
ATOM 1446 C CA . ALA A 1 181 ? -9.008 1.066 37.056 1.00 85.94 181 ALA A CA 1
ATOM 1447 C C . ALA A 1 181 ? -9.179 -0.201 36.203 1.00 85.94 181 ALA A C 1
ATOM 1449 O O . ALA A 1 181 ? -8.850 -1.289 36.673 1.00 85.94 181 ALA A O 1
ATOM 1450 N N . GLU A 1 182 ? -9.646 -0.068 34.958 1.00 87.25 182 GLU A N 1
ATOM 1451 C CA . GLU A 1 182 ? -9.813 -1.197 34.034 1.00 87.25 182 GLU A CA 1
ATOM 1452 C C . GLU A 1 182 ? -8.461 -1.838 33.681 1.00 87.25 182 GLU A C 1
ATOM 1454 O O . GLU A 1 182 ? -8.293 -3.049 33.812 1.00 87.25 182 GLU A O 1
ATOM 1459 N N . LEU A 1 183 ? -7.460 -1.020 33.331 1.00 82.69 183 LEU A N 1
ATOM 1460 C CA . LEU A 1 183 ? -6.111 -1.503 33.013 1.00 82.69 183 LEU A CA 1
ATOM 1461 C C . LEU A 1 183 ? -5.450 -2.194 34.214 1.00 82.69 183 LEU A C 1
ATOM 1463 O O . LEU A 1 183 ? -4.834 -3.248 34.063 1.00 82.69 183 LEU A O 1
ATOM 1467 N N . ALA A 1 184 ? -5.611 -1.638 35.418 1.00 81.12 184 ALA A N 1
ATOM 1468 C CA . ALA A 1 184 ? -5.100 -2.260 36.637 1.00 81.12 184 ALA A CA 1
ATOM 1469 C C . ALA A 1 184 ? -5.787 -3.607 36.934 1.00 81.12 184 ALA A C 1
ATOM 1471 O O . ALA A 1 184 ? -5.137 -4.543 37.401 1.00 81.12 184 ALA A O 1
ATOM 1472 N N . ALA A 1 185 ? -7.087 -3.727 36.647 1.00 76.62 185 ALA A N 1
ATOM 1473 C CA . ALA A 1 185 ? -7.828 -4.970 36.825 1.00 76.62 185 ALA A CA 1
ATOM 1474 C C . ALA A 1 185 ? -7.395 -6.065 35.829 1.00 76.62 185 ALA A C 1
ATOM 1476 O O . ALA A 1 185 ? -7.299 -7.231 36.226 1.00 76.62 185 ALA A O 1
ATOM 1477 N N . GLU A 1 186 ? -7.092 -5.712 34.574 1.00 67.31 186 GLU A N 1
ATOM 1478 C CA . GLU A 1 186 ? -6.530 -6.642 33.582 1.00 67.31 186 GLU A CA 1
ATOM 1479 C C . GLU A 1 186 ? -5.121 -7.118 33.973 1.00 67.31 186 GLU A C 1
ATOM 1481 O O . GLU A 1 186 ? -4.868 -8.326 33.972 1.00 67.31 186 GLU A O 1
ATOM 1486 N N . GLU A 1 187 ? -4.228 -6.215 34.394 1.00 69.31 187 GLU A N 1
ATOM 1487 C CA . GLU A 1 187 ? -2.873 -6.574 34.851 1.00 69.31 187 GLU A CA 1
ATOM 1488 C C . GLU A 1 187 ? -2.901 -7.499 36.081 1.00 69.31 187 GLU A C 1
ATOM 1490 O O . GLU A 1 187 ? -2.143 -8.475 36.170 1.00 69.31 187 GLU A O 1
ATOM 1495 N N . ASP A 1 188 ? -3.807 -7.240 37.027 1.00 72.50 188 ASP A N 1
ATOM 1496 C CA . ASP A 1 188 ? -3.999 -8.093 38.198 1.00 72.50 188 ASP A CA 1
ATOM 1497 C C . ASP A 1 188 ? -4.562 -9.472 37.824 1.00 72.50 188 ASP A C 1
ATOM 1499 O O . ASP A 1 188 ? -4.203 -10.481 38.447 1.00 72.50 188 ASP A O 1
ATOM 1503 N N . TRP A 1 189 ? -5.418 -9.557 36.802 1.00 60.19 189 TRP A N 1
ATOM 1504 C CA . TRP A 1 189 ? -5.936 -10.829 36.306 1.00 60.19 189 TRP A CA 1
ATOM 1505 C C . TRP A 1 189 ? -4.864 -11.627 35.557 1.00 60.19 189 TRP A C 1
ATOM 1507 O O . TRP A 1 189 ? -4.671 -12.804 35.872 1.00 60.19 189 TRP A O 1
ATOM 1517 N N . GLU A 1 190 ? -4.092 -11.002 34.663 1.00 62.81 190 GLU A N 1
ATOM 1518 C CA . GLU A 1 190 ? -2.976 -11.647 33.959 1.00 62.81 190 GLU A CA 1
ATOM 1519 C C . GLU A 1 190 ? -1.906 -12.155 34.927 1.00 62.81 190 GLU A C 1
ATOM 1521 O O . GLU A 1 190 ? -1.446 -13.294 34.814 1.00 62.81 190 GLU A O 1
ATOM 1526 N N . ARG A 1 191 ? -1.548 -11.362 35.941 1.00 67.31 191 ARG A N 1
ATOM 1527 C CA . ARG A 1 191 ? -0.573 -11.764 36.961 1.00 67.31 191 ARG A CA 1
ATOM 1528 C C . ARG A 1 191 ? -1.052 -12.969 37.773 1.00 67.31 191 ARG A C 1
ATOM 1530 O O . ARG A 1 191 ? -0.263 -13.872 38.067 1.00 67.31 191 ARG A O 1
ATOM 1537 N N . ARG A 1 192 ? -2.336 -13.004 38.143 1.00 64.88 192 ARG A N 1
ATOM 1538 C CA . ARG A 1 192 ? -2.944 -14.135 38.871 1.00 64.88 192 ARG A CA 1
ATOM 1539 C C . ARG A 1 192 ? -3.104 -15.364 37.975 1.00 64.88 192 ARG A C 1
ATOM 1541 O O . ARG A 1 192 ? -2.909 -16.486 38.445 1.00 64.88 192 ARG A O 1
ATOM 1548 N N . PHE A 1 193 ? -3.399 -15.167 36.695 1.00 58.03 193 PHE A N 1
ATOM 1549 C CA . PHE A 1 193 ? -3.492 -16.234 35.705 1.00 58.03 193 PHE A CA 1
ATOM 1550 C C . PHE A 1 193 ? -2.117 -16.857 35.405 1.00 58.03 193 PHE A C 1
ATOM 1552 O O . PHE A 1 193 ? -1.965 -18.076 35.454 1.00 58.03 193 PHE A O 1
ATOM 1559 N N . ALA A 1 194 ? -1.073 -16.046 35.215 1.00 68.06 194 ALA A N 1
ATOM 1560 C CA . ALA A 1 194 ? 0.300 -16.519 35.026 1.00 68.06 194 ALA A CA 1
ATOM 1561 C C . ALA A 1 194 ? 0.801 -17.341 36.228 1.00 68.06 194 ALA A C 1
ATOM 1563 O O . ALA A 1 194 ? 1.437 -18.377 36.053 1.00 68.06 194 ALA A O 1
ATOM 1564 N N . GLY A 1 195 ? 0.446 -16.936 37.452 1.00 70.38 195 GLY A N 1
ATOM 1565 C CA . GLY A 1 195 ? 0.770 -17.681 38.672 1.00 70.38 195 GLY A CA 1
ATOM 1566 C C . GLY A 1 195 ? -0.025 -18.979 38.881 1.00 70.38 195 GLY A C 1
ATOM 1567 O O . GLY A 1 195 ? 0.294 -19.734 39.797 1.00 70.38 195 GLY A O 1
ATOM 1568 N N . THR A 1 196 ? -1.056 -19.253 38.074 1.00 72.81 196 THR A N 1
ATOM 1569 C CA . THR A 1 196 ? -1.925 -20.439 38.218 1.00 72.81 196 THR A CA 1
ATOM 1570 C C . THR A 1 196 ? -1.743 -21.481 37.114 1.00 72.81 196 THR A C 1
ATOM 1572 O O . THR A 1 196 ? -2.312 -22.568 37.225 1.00 72.81 196 THR A O 1
ATOM 1575 N N . GLN A 1 197 ? -0.903 -21.224 36.102 1.00 67.62 197 GLN A N 1
ATOM 1576 C CA . GLN A 1 197 ? -0.641 -22.172 35.008 1.00 67.62 197 GLN A CA 1
ATOM 1577 C C . GLN A 1 197 ? -0.093 -23.522 35.497 1.00 67.62 197 GLN A C 1
ATOM 1579 O O . GLN A 1 197 ? -0.520 -24.568 35.005 1.00 67.62 197 GLN A O 1
ATOM 1584 N N . ASP A 1 198 ? 0.777 -23.522 36.508 1.00 71.56 198 ASP A N 1
ATOM 1585 C CA . ASP A 1 198 ? 1.318 -24.756 37.087 1.00 71.56 198 ASP A CA 1
ATOM 1586 C C . ASP A 1 198 ? 0.230 -25.577 37.796 1.00 71.56 198 ASP A C 1
ATOM 1588 O O . ASP A 1 198 ? 0.128 -26.790 37.604 1.00 71.56 198 ASP A O 1
ATOM 1592 N N . ALA A 1 199 ? -0.642 -24.916 38.564 1.00 75.25 199 ALA A N 1
ATOM 1593 C CA . ALA A 1 199 ? -1.743 -25.570 39.270 1.00 75.25 199 ALA A CA 1
ATOM 1594 C C . ALA A 1 199 ? -2.807 -26.111 38.299 1.00 75.25 199 ALA A C 1
ATOM 1596 O O . ALA A 1 199 ? -3.279 -27.236 38.459 1.00 75.25 199 ALA A O 1
ATOM 1597 N N . LEU A 1 200 ? -3.143 -25.349 37.254 1.00 77.31 200 LEU A N 1
ATOM 1598 C CA . LEU A 1 200 ? -4.075 -25.777 36.208 1.00 77.31 200 LEU A CA 1
ATOM 1599 C C . LEU A 1 200 ? -3.521 -26.948 35.390 1.00 77.31 200 LEU A C 1
ATOM 1601 O O . LEU A 1 200 ? -4.275 -27.848 35.033 1.00 77.31 200 LEU A O 1
ATOM 1605 N N . SER A 1 201 ? -2.209 -26.986 35.148 1.00 76.06 201 SER A N 1
ATOM 1606 C CA . SER A 1 201 ? -1.554 -28.104 34.458 1.00 76.06 201 SER A CA 1
ATOM 1607 C C . SER A 1 201 ? -1.589 -29.394 35.282 1.00 76.06 201 SER A C 1
ATOM 1609 O O . SER A 1 201 ? -1.776 -30.480 34.730 1.00 76.06 201 SER A O 1
ATOM 1611 N N . VAL A 1 202 ? -1.450 -29.290 36.608 1.00 81.88 202 VAL A N 1
ATOM 1612 C CA . VAL A 1 202 ? -1.615 -30.429 37.523 1.00 81.88 202 VAL A CA 1
ATOM 1613 C C . VAL A 1 202 ? -3.055 -30.937 37.490 1.00 81.88 202 VAL A C 1
ATOM 1615 O O . VAL A 1 202 ? -3.257 -32.119 37.224 1.00 81.88 202 VAL A O 1
ATOM 1618 N N . LEU A 1 203 ? -4.038 -30.049 37.651 1.00 84.44 203 LEU A N 1
ATOM 1619 C CA . LEU A 1 203 ? -5.459 -30.411 37.639 1.00 84.44 203 LEU A CA 1
ATOM 1620 C C . LEU A 1 203 ? -5.907 -30.995 36.289 1.00 84.44 203 LEU A C 1
ATOM 1622 O O . LEU A 1 203 ? -6.667 -31.958 36.250 1.00 84.44 203 LEU A O 1
ATOM 1626 N N . ALA A 1 204 ? -5.410 -30.462 35.169 1.00 82.56 204 ALA A N 1
ATOM 1627 C CA . ALA A 1 204 ? -5.712 -30.981 33.834 1.00 82.56 204 ALA A CA 1
ATOM 1628 C C . ALA A 1 204 ? -5.137 -32.389 33.612 1.00 82.56 204 ALA A C 1
ATOM 1630 O O . ALA A 1 204 ? -5.775 -33.236 32.976 1.00 82.56 204 ALA A O 1
ATOM 1631 N N . ARG A 1 205 ? -3.941 -32.657 34.152 1.00 82.12 205 ARG A N 1
ATOM 1632 C CA . ARG A 1 205 ? -3.339 -33.992 34.133 1.00 82.12 205 ARG A CA 1
ATOM 1633 C C . ARG A 1 205 ? -4.125 -34.963 35.007 1.00 82.12 205 ARG A C 1
ATOM 1635 O O . ARG A 1 205 ? -4.455 -36.040 34.527 1.00 82.12 205 ARG A O 1
ATOM 1642 N N . GLU A 1 206 ? -4.469 -34.574 36.231 1.00 85.19 206 GLU A N 1
ATOM 1643 C CA . GLU A 1 206 ? -5.278 -35.392 37.143 1.00 85.19 206 GLU A CA 1
ATOM 1644 C C . GLU A 1 206 ? -6.632 -35.750 36.518 1.00 85.19 206 GLU A C 1
ATOM 1646 O O . GLU A 1 206 ? -6.976 -36.927 36.438 1.00 85.19 206 GLU A O 1
ATOM 1651 N N . ALA A 1 207 ? -7.338 -34.768 35.952 1.00 85.94 207 ALA A N 1
ATOM 1652 C CA . ALA A 1 207 ? -8.602 -34.993 35.251 1.00 85.94 207 ALA A CA 1
ATOM 1653 C C . ALA A 1 207 ? -8.446 -35.922 34.030 1.00 85.94 207 ALA A C 1
ATOM 1655 O O . ALA A 1 207 ? -9.302 -36.770 33.769 1.00 85.94 207 ALA A O 1
ATOM 1656 N N . SER A 1 208 ? -7.341 -35.799 33.285 1.00 78.88 208 SER A N 1
ATOM 1657 C CA . SER A 1 208 ? -7.043 -36.688 32.153 1.00 78.88 208 SER A CA 1
ATOM 1658 C C . SER A 1 208 ? -6.763 -38.122 32.606 1.00 78.88 208 SER A C 1
ATOM 1660 O O . SER A 1 208 ? -7.203 -39.072 31.958 1.00 78.88 208 SER A O 1
ATOM 1662 N N . GLU A 1 209 ? -6.055 -38.299 33.720 1.00 87.19 209 GLU A N 1
ATOM 1663 C CA . GLU A 1 209 ? -5.774 -39.610 34.303 1.00 87.19 209 GLU A CA 1
ATOM 1664 C C . GLU A 1 209 ? -7.044 -40.262 34.875 1.00 87.19 209 GLU A C 1
ATOM 1666 O O . GLU A 1 209 ? -7.273 -41.449 34.647 1.00 87.19 209 GLU A O 1
ATOM 1671 N N . GLU A 1 210 ? -7.908 -39.502 35.552 1.00 87.00 210 GLU A N 1
ATOM 1672 C CA . GLU A 1 210 ? -9.230 -39.964 36.007 1.00 87.00 210 GLU A CA 1
ATOM 1673 C C . GLU A 1 210 ? -10.110 -40.402 34.829 1.00 87.00 210 GLU A C 1
ATOM 1675 O O . GLU A 1 210 ? -10.785 -41.435 34.889 1.00 87.00 210 GLU A O 1
ATOM 1680 N N . HIS A 1 211 ? -10.068 -39.663 33.715 1.00 81.44 211 HIS A N 1
ATOM 1681 C CA . HIS A 1 211 ? -10.787 -40.037 32.500 1.00 81.44 211 HIS A CA 1
ATOM 1682 C C . HIS A 1 211 ? -10.255 -41.344 31.902 1.00 81.44 211 HIS A C 1
ATOM 1684 O O . HIS A 1 211 ? -11.039 -42.236 31.580 1.00 81.44 211 HIS A O 1
ATOM 1690 N N . GLN A 1 212 ? -8.931 -41.502 31.826 1.00 82.19 212 GLN A N 1
ATOM 1691 C CA . GLN A 1 212 ? -8.292 -42.735 31.350 1.00 82.19 212 GLN A CA 1
ATOM 1692 C C . GLN A 1 212 ? -8.590 -43.943 32.247 1.00 82.19 212 GLN A C 1
ATOM 1694 O O . GLN A 1 212 ? -8.699 -45.063 31.746 1.00 82.19 212 GLN A O 1
ATOM 1699 N N . ARG A 1 213 ? -8.762 -43.731 33.558 1.00 86.69 213 ARG A N 1
ATOM 1700 C CA . ARG A 1 213 ? -9.190 -44.765 34.515 1.00 86.69 213 ARG A CA 1
ATOM 1701 C C . ARG A 1 213 ? -10.693 -45.067 34.461 1.00 86.69 213 ARG A C 1
ATOM 1703 O O . ARG A 1 213 ? -11.145 -45.986 35.139 1.00 86.69 213 ARG A O 1
ATOM 1710 N N . GLY A 1 214 ? -11.468 -44.339 33.653 1.00 83.06 214 GLY A N 1
ATOM 1711 C CA . GLY A 1 214 ? -12.922 -44.496 33.566 1.00 83.06 214 GLY A CA 1
ATOM 1712 C C . GLY A 1 214 ? -13.667 -43.990 34.806 1.00 83.06 214 GLY A C 1
ATOM 1713 O O . GLY A 1 214 ? -14.822 -44.352 35.017 1.00 83.06 214 GLY A O 1
ATOM 1714 N N . GLU A 1 215 ? -13.022 -43.157 35.625 1.00 82.75 215 GLU A N 1
ATOM 1715 C CA . GLU A 1 215 ? -13.569 -42.594 36.870 1.00 82.75 215 GLU A CA 1
ATOM 1716 C C . GLU A 1 215 ? -14.394 -41.318 36.620 1.00 82.75 215 GLU A C 1
ATOM 1718 O O . GLU A 1 215 ? -14.990 -40.756 37.538 1.00 82.75 215 GLU A O 1
ATOM 1723 N N . THR A 1 216 ? -14.486 -40.880 35.361 1.00 83.88 216 THR A N 1
ATOM 1724 C CA . THR A 1 216 ? -15.269 -39.708 34.947 1.00 83.88 216 THR A CA 1
ATOM 1725 C C . THR A 1 216 ? -16.665 -40.095 34.463 1.00 83.88 216 THR A C 1
ATOM 1727 O O . THR A 1 216 ? -16.889 -41.181 33.928 1.00 83.88 216 THR A O 1
ATOM 1730 N N . LYS A 1 217 ? -17.627 -39.187 34.640 1.00 81.75 217 LYS A N 1
ATOM 1731 C CA . LYS A 1 217 ? -18.985 -39.310 34.096 1.00 81.75 217 LYS A CA 1
ATOM 1732 C C . LYS A 1 217 ? -19.187 -38.275 33.002 1.00 81.75 217 LYS A C 1
ATOM 1734 O O . LYS A 1 217 ? -18.694 -37.157 33.108 1.00 81.75 217 LYS A O 1
ATOM 1739 N N . GLU A 1 218 ? -19.949 -38.644 31.981 1.00 77.75 218 GLU A N 1
ATOM 1740 C CA . GLU A 1 218 ? -20.366 -37.716 30.936 1.00 77.75 218 GLU A CA 1
ATOM 1741 C C . GLU A 1 218 ? -21.221 -36.598 31.549 1.00 77.75 218 GLU A C 1
ATOM 1743 O O . GLU A 1 218 ? -22.243 -36.854 32.195 1.00 77.75 218 GLU A O 1
ATOM 1748 N N . LEU A 1 219 ? -20.771 -35.355 31.383 1.00 79.44 219 LEU A N 1
ATOM 1749 C CA . LEU A 1 219 ? -21.485 -34.182 31.864 1.00 79.44 219 LEU A CA 1
ATOM 1750 C C . LEU A 1 219 ? -22.678 -33.937 30.937 1.00 79.44 219 LEU A C 1
ATOM 1752 O O . LEU A 1 219 ? -22.492 -33.645 29.759 1.00 79.44 219 LEU A O 1
ATOM 1756 N N . LYS A 1 220 ? -23.901 -34.048 31.458 1.00 82.06 220 LYS A N 1
ATOM 1757 C CA . LYS A 1 220 ? -25.116 -33.659 30.732 1.00 82.06 220 LYS A CA 1
ATOM 1758 C C . LYS A 1 220 ? -25.463 -32.217 31.107 1.00 82.06 220 LYS A C 1
ATOM 1760 O O . LYS A 1 220 ? -25.947 -32.010 32.223 1.00 82.06 220 LYS A O 1
ATOM 1765 N N . PRO A 1 221 ? -25.246 -31.232 30.213 1.00 67.38 221 PRO A N 1
ATOM 1766 C CA . PRO A 1 221 ? -25.414 -29.813 30.542 1.00 67.38 221 PRO A CA 1
ATOM 1767 C C . PRO A 1 221 ? -26.834 -29.459 30.993 1.00 67.38 221 PRO A C 1
ATOM 1769 O O . PRO A 1 221 ? -27.037 -28.518 31.743 1.00 67.38 221 PRO A O 1
ATOM 1772 N N . GLU A 1 222 ? -27.815 -30.251 30.568 1.00 72.31 222 GLU A N 1
ATOM 1773 C CA . GLU A 1 222 ? -29.245 -30.064 30.842 1.00 72.31 222 GLU A CA 1
ATOM 1774 C C . GLU A 1 222 ? -29.672 -30.532 32.245 1.00 72.31 222 GLU A C 1
ATOM 1776 O O . GLU A 1 222 ? -30.840 -30.432 32.610 1.00 72.31 222 GLU A O 1
ATOM 1781 N N . SER A 1 223 ? -28.734 -31.085 33.018 1.00 66.69 223 SER A N 1
ATOM 1782 C CA . SER A 1 223 ? -28.942 -31.555 34.395 1.00 66.69 223 SER A CA 1
ATOM 1783 C C . SER A 1 223 ? -28.087 -30.817 35.430 1.00 66.69 223 SER A C 1
ATOM 1785 O O . SER A 1 223 ? -27.964 -31.292 36.560 1.00 66.69 223 SER A O 1
ATOM 1787 N N . LEU A 1 224 ? -27.485 -29.693 35.025 1.00 54.22 224 LEU A N 1
ATOM 1788 C CA . LEU A 1 224 ? -26.774 -28.758 35.898 1.00 54.22 224 LEU A CA 1
ATOM 1789 C C . LEU A 1 224 ? -27.737 -27.773 36.566 1.00 54.22 224 LEU A C 1
ATOM 1791 O O . LEU A 1 224 ? -28.706 -27.347 35.898 1.00 54.22 224 LEU A O 1
#